Protein AF-A0A2G6BRD3-F1 (afdb_monomer_lite)

Radius of gyration: 17.36 Å; chains: 1; bounding box: 35×43×56 Å

Structure (mmCIF, N/CA/C/O backbone):
data_AF-A0A2G6BRD3-F1
#
_entry.id   AF-A0A2G6BRD3-F1
#
loop_
_atom_site.group_PDB
_atom_site.id
_atom_site.type_symbol
_atom_site.label_atom_id
_atom_site.label_alt_id
_atom_site.label_comp_id
_atom_site.label_asym_id
_atom_site.label_entity_id
_atom_site.label_seq_id
_atom_site.pdbx_PDB_ins_code
_atom_site.Cartn_x
_atom_site.Cartn_y
_atom_site.Cartn_z
_atom_site.occupancy
_atom_site.B_iso_or_equiv
_atom_site.auth_seq_id
_atom_site.auth_comp_id
_atom_site.auth_asym_id
_atom_site.auth_atom_id
_atom_site.pdbx_PDB_model_num
ATOM 1 N N . MET A 1 1 ? 12.091 2.437 -33.407 1.00 33.53 1 MET A N 1
ATOM 2 C CA . MET A 1 1 ? 12.100 2.456 -31.930 1.00 33.53 1 MET A CA 1
ATOM 3 C C . MET A 1 1 ? 10.646 2.611 -31.510 1.00 33.53 1 MET A C 1
ATOM 5 O O . MET A 1 1 ? 10.090 3.683 -31.692 1.00 33.53 1 MET A O 1
ATOM 9 N N . ASN A 1 2 ? 9.979 1.504 -31.175 1.00 28.86 2 ASN A N 1
ATOM 10 C CA . ASN A 1 2 ? 8.543 1.505 -30.880 1.00 28.86 2 ASN A CA 1
ATOM 11 C C . ASN A 1 2 ? 8.328 2.206 -29.536 1.00 28.86 2 ASN A C 1
ATOM 13 O O . ASN A 1 2 ? 8.958 1.829 -28.550 1.00 28.86 2 ASN A O 1
ATOM 17 N N . TYR A 1 3 ? 7.493 3.243 -29.514 1.00 30.84 3 TYR A N 1
ATOM 18 C CA . TYR A 1 3 ? 7.132 3.957 -28.295 1.00 30.84 3 TYR A CA 1
ATOM 19 C C . TYR A 1 3 ? 6.410 2.980 -27.364 1.00 30.84 3 TYR A C 1
ATOM 21 O O . TYR A 1 3 ? 5.282 2.583 -27.644 1.00 30.84 3 TYR A O 1
ATOM 29 N N . ALA A 1 4 ? 7.077 2.545 -26.295 1.00 43.41 4 ALA A N 1
ATOM 30 C CA . ALA A 1 4 ? 6.434 1.761 -25.253 1.00 43.41 4 ALA A CA 1
ATOM 31 C C . ALA A 1 4 ? 5.275 2.588 -24.675 1.00 43.41 4 ALA A C 1
ATOM 33 O O . ALA A 1 4 ? 5.472 3.748 -24.301 1.00 43.41 4 ALA A O 1
ATOM 34 N N . GLU A 1 5 ? 4.069 2.015 -24.633 1.00 54.56 5 GLU A N 1
ATOM 35 C CA . GLU A 1 5 ? 2.968 2.575 -23.849 1.00 54.56 5 GLU A CA 1
ATOM 36 C C . GLU A 1 5 ? 3.490 2.868 -22.438 1.00 54.56 5 GLU A C 1
ATOM 38 O O . GLU A 1 5 ? 4.090 2.003 -21.797 1.00 54.56 5 GLU A O 1
ATOM 43 N N . LYS A 1 6 ? 3.318 4.102 -21.960 1.00 60.12 6 LYS A N 1
ATOM 44 C CA . LYS A 1 6 ? 3.751 4.455 -20.608 1.00 60.12 6 LYS A CA 1
ATOM 45 C C . LYS A 1 6 ? 2.992 3.607 -1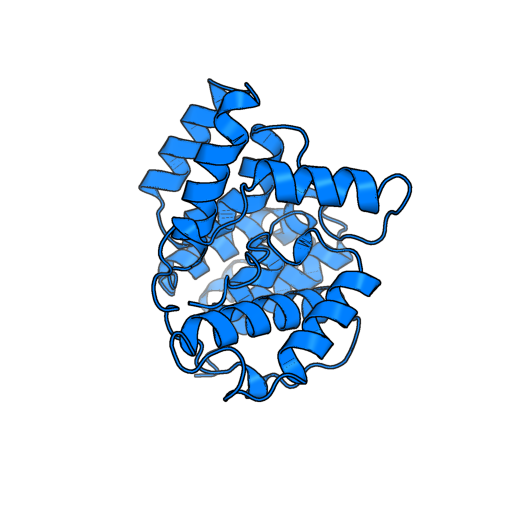9.594 1.00 60.12 6 LYS A C 1
ATOM 47 O O . LYS A 1 6 ? 1.767 3.502 -19.648 1.00 60.12 6 LYS A O 1
ATOM 52 N N . GLU A 1 7 ? 3.716 3.030 -18.645 1.00 65.50 7 GLU A N 1
ATOM 53 C CA . GLU A 1 7 ? 3.121 2.133 -17.661 1.00 65.50 7 GLU A CA 1
ATOM 54 C C . GLU A 1 7 ? 2.441 2.902 -16.524 1.00 65.50 7 GLU A C 1
ATOM 56 O O . GLU A 1 7 ? 2.983 3.868 -15.975 1.00 65.50 7 GLU A O 1
ATOM 61 N N . PHE A 1 8 ? 1.272 2.412 -16.105 1.00 70.12 8 PHE A N 1
ATOM 62 C CA . PHE A 1 8 ? 0.651 2.831 -14.852 1.00 70.12 8 PHE A CA 1
ATOM 63 C C . PHE A 1 8 ? 1.474 2.305 -13.669 1.00 70.12 8 PHE A C 1
ATOM 65 O O . PHE A 1 8 ? 1.541 1.094 -13.442 1.00 70.12 8 PHE A O 1
ATOM 72 N N . ILE A 1 9 ? 2.067 3.211 -12.890 1.00 77.75 9 ILE A N 1
ATOM 73 C CA . ILE A 1 9 ? 2.924 2.878 -11.736 1.00 77.75 9 ILE A CA 1
ATOM 74 C C . ILE A 1 9 ? 2.215 3.016 -10.389 1.00 77.75 9 ILE A C 1
ATOM 76 O O . ILE A 1 9 ? 2.739 2.573 -9.368 1.00 77.75 9 ILE A O 1
ATOM 80 N N . ILE A 1 10 ? 1.003 3.573 -10.386 1.00 88.06 10 ILE A N 1
ATOM 81 C CA . ILE A 1 10 ? 0.176 3.690 -9.184 1.00 88.06 10 ILE A CA 1
ATOM 82 C C . ILE A 1 10 ? -0.146 2.339 -8.557 1.00 88.06 10 ILE A C 1
ATOM 84 O O . ILE A 1 10 ? -0.295 1.323 -9.246 1.00 88.06 10 ILE A O 1
ATOM 88 N N . SER A 1 11 ? -0.249 2.330 -7.227 1.00 92.06 11 SER A N 1
ATOM 89 C CA . SER A 1 11 ? -0.608 1.133 -6.469 1.00 92.06 11 SER A CA 1
ATOM 90 C C . SER A 1 11 ? -1.951 0.571 -6.959 1.00 92.06 11 SER A C 1
ATOM 92 O O . SER A 1 11 ? -2.896 1.346 -7.137 1.00 92.06 11 SER A O 1
ATOM 94 N N . PRO A 1 12 ? -2.083 -0.758 -7.135 1.00 94.25 12 PRO A N 1
ATOM 95 C CA . PRO A 1 12 ? -3.361 -1.381 -7.493 1.00 94.25 12 PRO A CA 1
ATOM 96 C C . PRO A 1 12 ? -4.457 -1.129 -6.447 1.00 94.25 12 PRO A C 1
ATOM 98 O O . PRO A 1 12 ? -5.642 -1.261 -6.740 1.00 94.25 12 PRO A O 1
ATOM 101 N N . ALA A 1 13 ? -4.083 -0.699 -5.239 1.00 95.62 13 ALA A N 1
ATOM 102 C CA . ALA A 1 13 ? -5.012 -0.319 -4.186 1.00 95.62 13 ALA A CA 1
ATOM 103 C C . ALA A 1 13 ? -5.967 0.833 -4.558 1.00 95.62 13 ALA A C 1
ATOM 105 O O . ALA A 1 13 ? -7.050 0.933 -3.980 1.00 95.62 13 ALA A O 1
ATOM 106 N N . TYR A 1 14 ? -5.591 1.659 -5.540 1.00 95.00 14 TYR A N 1
ATOM 107 C CA . TYR A 1 14 ? -6.430 2.732 -6.084 1.00 95.00 14 TYR A CA 1
ATOM 108 C C . TYR A 1 14 ? -7.391 2.275 -7.179 1.00 95.00 14 TYR A C 1
ATOM 110 O O . TYR A 1 14 ? -8.292 3.022 -7.549 1.00 95.00 14 TYR A O 1
ATOM 118 N N . LEU A 1 15 ? -7.190 1.076 -7.730 1.00 94.38 15 LEU A N 1
ATOM 119 C CA . LEU A 1 15 ? -8.052 0.552 -8.778 1.00 94.38 15 LEU A CA 1
ATOM 120 C C . LEU A 1 15 ? -9.332 -0.000 -8.172 1.00 94.38 15 LEU A C 1
ATOM 122 O O . LEU A 1 15 ? -9.339 -0.559 -7.067 1.00 94.38 15 LEU A O 1
ATOM 126 N N . ASN A 1 16 ? -10.408 0.141 -8.930 1.00 93.75 16 ASN A N 1
ATOM 127 C CA . ASN A 1 16 ? -11.663 -0.530 -8.657 1.00 93.75 16 ASN A CA 1
ATOM 128 C C . ASN A 1 16 ? -11.548 -2.035 -8.980 1.00 93.75 16 ASN A C 1
ATOM 130 O O . ASN A 1 16 ? -10.543 -2.470 -9.545 1.00 93.75 16 ASN A O 1
ATOM 134 N N . ASN A 1 17 ? -12.522 -2.854 -8.588 1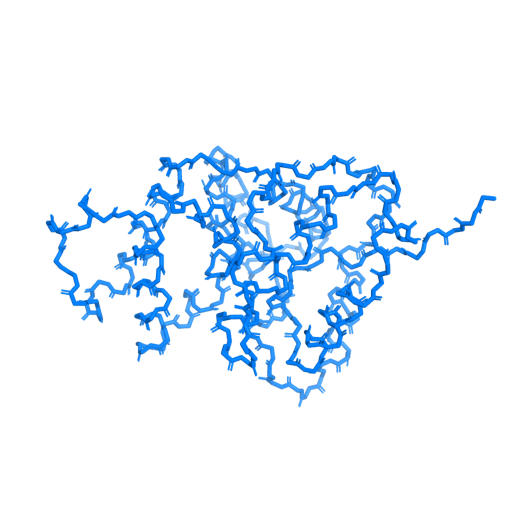.00 95.00 17 ASN A N 1
ATOM 135 C CA . ASN A 1 17 ? -12.381 -4.309 -8.680 1.00 95.00 17 ASN A CA 1
ATOM 136 C C . ASN A 1 17 ? -12.310 -4.798 -10.135 1.00 95.00 17 ASN A C 1
ATOM 138 O O . ASN A 1 17 ? -11.509 -5.683 -10.441 1.00 95.00 17 ASN A O 1
ATOM 142 N N . ASP A 1 18 ? -13.085 -4.191 -11.034 1.00 92.38 18 ASP A N 1
ATOM 143 C CA . ASP A 1 18 ? -13.100 -4.558 -12.454 1.00 92.38 18 ASP A CA 1
ATOM 144 C C . ASP A 1 18 ? -11.762 -4.259 -13.137 1.00 92.38 18 ASP A C 1
ATOM 146 O O . ASP A 1 18 ? -11.184 -5.136 -13.785 1.00 92.38 18 ASP A O 1
ATOM 150 N N . ASP A 1 19 ? -11.235 -3.043 -12.961 1.00 91.88 19 ASP A N 1
ATOM 151 C CA . ASP A 1 19 ? -9.949 -2.652 -13.536 1.00 91.88 19 ASP A CA 1
ATOM 152 C C . ASP A 1 19 ? -8.805 -3.446 -12.894 1.00 91.88 19 ASP A C 1
ATOM 154 O O . ASP A 1 19 ? -7.897 -3.885 -13.599 1.00 91.88 19 ASP A O 1
ATOM 158 N N . LEU A 1 20 ? -8.869 -3.710 -11.584 1.00 94.19 20 LEU A N 1
ATOM 159 C CA . LEU A 1 20 ? -7.890 -4.539 -10.881 1.00 94.19 20 LEU A CA 1
ATOM 160 C C . LEU A 1 20 ? -7.810 -5.954 -11.480 1.00 94.19 20 LEU A C 1
ATOM 162 O O . LEU A 1 20 ? -6.718 -6.432 -11.791 1.00 94.19 20 LEU A O 1
ATOM 166 N N . LEU A 1 21 ? -8.956 -6.615 -11.674 1.00 93.81 21 LEU A N 1
ATOM 167 C CA . LEU A 1 21 ? -9.021 -7.963 -12.246 1.00 93.81 21 LEU A CA 1
ATOM 168 C C . LEU A 1 21 ? -8.665 -7.978 -13.736 1.00 93.81 21 LEU A C 1
ATOM 170 O O . LEU A 1 21 ? -7.988 -8.898 -14.196 1.00 93.81 21 LEU A O 1
ATOM 174 N N . SER A 1 22 ? -9.109 -6.974 -14.495 1.00 91.00 22 SER A N 1
ATOM 175 C CA . SER A 1 22 ? -8.774 -6.818 -15.912 1.00 91.00 22 SER A CA 1
ATOM 176 C C . SER A 1 22 ? -7.264 -6.679 -16.105 1.00 91.00 22 SER A C 1
ATOM 178 O O . SER A 1 22 ? -6.675 -7.430 -16.881 1.00 91.00 22 SER A O 1
ATOM 180 N N . GLU A 1 23 ? -6.618 -5.770 -15.373 1.00 89.19 23 GLU A N 1
ATOM 181 C CA . GLU A 1 23 ? -5.172 -5.562 -15.473 1.00 89.19 23 GLU A CA 1
ATOM 182 C C . GLU A 1 23 ? -4.379 -6.774 -14.969 1.00 89.19 23 GLU A C 1
ATOM 184 O O . GLU A 1 23 ? -3.420 -7.180 -15.622 1.00 89.19 23 GLU A O 1
ATOM 189 N N . TYR A 1 24 ? -4.812 -7.437 -13.891 1.00 90.50 24 TYR A N 1
ATOM 190 C CA . TYR A 1 24 ? -4.185 -8.686 -13.443 1.00 90.50 24 TYR A CA 1
ATOM 191 C C . TYR A 1 24 ? -4.228 -9.783 -14.519 1.00 90.50 24 TYR A C 1
ATOM 193 O O . TYR A 1 24 ? -3.202 -10.396 -14.813 1.00 90.50 24 TYR A O 1
ATOM 201 N N . ARG A 1 25 ? -5.385 -10.002 -15.164 1.00 89.56 25 ARG A N 1
ATOM 202 C CA . ARG A 1 25 ? -5.524 -10.982 -16.259 1.00 89.56 25 ARG A CA 1
ATOM 203 C C . ARG A 1 25 ? -4.686 -10.600 -17.473 1.00 89.56 25 ARG A C 1
ATOM 205 O O . ARG A 1 25 ? -4.070 -11.473 -18.074 1.00 89.56 25 ARG A O 1
ATOM 212 N N . LYS A 1 26 ? -4.642 -9.312 -17.833 1.00 85.88 26 LYS A N 1
ATOM 213 C CA . LYS A 1 26 ? -3.789 -8.819 -18.925 1.00 85.88 26 LYS A CA 1
ATOM 214 C C . LYS A 1 26 ? -2.318 -9.064 -18.635 1.00 85.88 26 LYS A C 1
ATOM 216 O O . LYS A 1 26 ? -1.613 -9.481 -19.542 1.00 85.88 26 LYS A O 1
ATOM 221 N N . LEU A 1 27 ? -1.861 -8.807 -17.409 1.00 82.62 27 LEU A N 1
ATOM 222 C CA . LEU A 1 27 ? -0.497 -9.134 -17.010 1.00 82.62 27 LEU A CA 1
ATOM 223 C C . LEU A 1 27 ? -0.297 -10.649 -17.156 1.00 82.62 27 LEU A C 1
ATOM 225 O O . LEU A 1 27 ? 0.475 -11.055 -18.010 1.00 82.62 27 LEU A O 1
ATOM 229 N N . LYS A 1 28 ? -1.097 -11.479 -16.472 1.00 83.25 28 LYS A N 1
ATOM 230 C CA . LYS A 1 28 ? -0.974 -12.950 -16.489 1.00 83.25 28 LYS A CA 1
ATOM 231 C C . LYS A 1 28 ? -0.996 -13.582 -17.892 1.00 83.25 28 LYS A C 1
ATOM 233 O O . LYS A 1 28 ? -0.260 -14.534 -18.129 1.00 83.25 28 LYS A O 1
ATOM 238 N N . ASN A 1 29 ? -1.823 -13.070 -18.806 1.00 77.25 29 ASN A N 1
ATOM 239 C CA . ASN A 1 29 ? -2.000 -13.627 -20.154 1.00 77.25 29 ASN A CA 1
ATOM 240 C C . ASN A 1 29 ? -0.933 -13.192 -21.158 1.00 77.25 29 ASN A C 1
ATOM 242 O O . ASN A 1 29 ? -0.823 -13.800 -22.222 1.00 77.25 29 ASN A O 1
ATOM 246 N N . LYS A 1 30 ? -0.185 -12.123 -20.881 1.00 66.50 30 LYS A N 1
ATOM 247 C CA . LYS A 1 30 ? 0.883 -11.709 -21.785 1.00 66.50 30 LYS A CA 1
ATOM 248 C C . LYS A 1 30 ? 2.041 -12.686 -21.624 1.00 66.50 30 LYS A C 1
ATOM 250 O O . LYS A 1 30 ? 2.507 -12.928 -20.511 1.00 66.50 30 LYS A O 1
ATOM 255 N N . SER A 1 31 ? 2.493 -13.260 -22.741 1.00 54.97 31 SER A N 1
ATOM 256 C CA . SER A 1 31 ? 3.669 -14.124 -22.741 1.00 54.97 31 SER A CA 1
ATOM 257 C C . SER A 1 31 ? 4.824 -13.385 -22.064 1.00 54.97 31 SER A C 1
ATOM 259 O O . SER A 1 31 ? 5.118 -12.234 -22.402 1.00 54.97 31 SER A O 1
ATOM 261 N N . TYR A 1 32 ? 5.504 -14.060 -21.135 1.00 51.69 32 TYR A N 1
ATOM 262 C CA . TYR A 1 32 ? 6.725 -13.577 -20.484 1.00 51.69 32 TYR A CA 1
ATOM 263 C C . TYR A 1 32 ? 7.746 -13.019 -21.503 1.00 51.69 32 TYR A C 1
ATOM 265 O O . TYR A 1 32 ? 8.493 -12.093 -21.191 1.00 51.69 32 TYR A O 1
ATOM 273 N N . SER A 1 33 ? 7.724 -13.517 -22.748 1.00 48.22 33 SER A N 1
ATOM 274 C CA . SER A 1 33 ? 8.606 -13.102 -23.843 1.00 48.22 33 SER A CA 1
ATOM 275 C C . SER A 1 33 ? 8.185 -11.837 -24.605 1.00 48.22 33 SER A C 1
ATOM 277 O O . SER A 1 33 ? 9.013 -11.306 -25.339 1.00 48.22 33 SER A O 1
ATOM 279 N N . GLU A 1 34 ? 6.937 -11.365 -24.498 1.00 54.66 34 GLU A N 1
ATOM 280 C CA . GLU A 1 34 ? 6.402 -10.293 -25.365 1.00 54.66 34 GLU A CA 1
ATOM 281 C C . GLU A 1 34 ? 6.470 -8.896 -24.739 1.00 54.66 34 GLU A C 1
ATOM 283 O O . GLU A 1 34 ? 6.610 -7.911 -25.458 1.00 54.66 34 GLU A O 1
ATOM 288 N N . LEU A 1 35 ? 6.416 -8.790 -23.408 1.00 51.97 35 LEU A N 1
ATOM 289 C CA . LEU A 1 35 ? 6.493 -7.494 -22.722 1.00 51.97 35 LEU A CA 1
ATOM 290 C C . LEU A 1 35 ? 7.842 -7.186 -22.069 1.00 51.97 35 LEU A C 1
ATOM 292 O O . LEU A 1 35 ? 8.127 -6.018 -21.828 1.00 51.97 35 LEU A O 1
ATOM 296 N N . ASN A 1 36 ? 8.638 -8.202 -21.714 1.00 54.91 36 ASN A N 1
ATOM 297 C CA . ASN A 1 36 ? 9.648 -8.053 -20.657 1.00 54.91 36 ASN A CA 1
ATOM 298 C C . ASN A 1 36 ? 10.992 -8.732 -20.910 1.00 54.91 36 ASN A C 1
ATOM 300 O O . ASN A 1 36 ? 11.701 -9.045 -19.957 1.00 54.91 36 ASN A O 1
ATOM 304 N N . GLN A 1 37 ? 11.415 -8.872 -22.169 1.00 57.78 37 GLN A N 1
ATOM 305 C CA . GLN A 1 37 ? 12.785 -9.334 -22.449 1.00 57.78 37 GLN A CA 1
ATOM 306 C C . GLN A 1 37 ? 13.863 -8.460 -21.778 1.00 57.78 37 GLN A C 1
ATOM 308 O O . GLN A 1 37 ? 14.966 -8.940 -21.548 1.00 57.78 37 GLN A O 1
ATOM 313 N N . ASN A 1 38 ? 13.528 -7.218 -21.401 1.00 60.53 38 ASN A N 1
ATOM 314 C CA . ASN A 1 38 ? 14.467 -6.274 -20.798 1.00 60.53 38 ASN A CA 1
ATOM 315 C C . ASN A 1 38 ? 14.337 -6.101 -19.265 1.00 60.53 38 ASN A C 1
ATOM 317 O O . ASN A 1 38 ? 15.318 -5.690 -18.655 1.00 60.53 38 ASN A O 1
ATOM 321 N N . PHE A 1 39 ? 13.180 -6.383 -18.631 1.00 68.31 39 PHE A N 1
ATOM 322 C CA . PHE A 1 39 ? 12.931 -6.071 -17.198 1.00 68.31 39 PHE A CA 1
ATOM 323 C C . PHE A 1 39 ? 12.041 -7.104 -16.461 1.00 68.31 39 PHE A C 1
ATOM 325 O O . PHE A 1 39 ? 10.960 -6.775 -15.951 1.00 68.31 39 PHE A O 1
ATOM 332 N N . PRO A 1 40 ? 12.450 -8.382 -16.412 1.00 74.06 40 PRO A N 1
ATOM 333 C CA . PRO A 1 40 ? 11.639 -9.460 -15.848 1.00 74.06 40 PRO A CA 1
ATOM 334 C C . PRO A 1 40 ? 11.304 -9.301 -14.354 1.00 74.06 40 PRO A C 1
ATOM 336 O O . PRO A 1 40 ? 10.212 -9.706 -13.941 1.00 74.06 40 PRO A O 1
ATOM 339 N N . GLY A 1 41 ? 12.190 -8.724 -13.536 1.00 76.94 41 GLY A N 1
ATOM 340 C CA . GLY A 1 41 ? 11.949 -8.498 -12.107 1.00 76.94 41 GLY A CA 1
ATOM 341 C C . GLY A 1 41 ? 10.839 -7.477 -11.850 1.00 76.94 41 GLY A C 1
ATOM 342 O O . GLY A 1 41 ? 9.930 -7.728 -11.055 1.00 76.94 41 GLY A O 1
ATOM 343 N N . ARG A 1 42 ? 10.830 -6.360 -12.587 1.00 78.31 42 ARG A N 1
ATOM 344 C CA . ARG A 1 42 ? 9.778 -5.329 -12.483 1.00 78.31 42 ARG A CA 1
ATOM 345 C C . ARG A 1 42 ? 8.389 -5.852 -12.823 1.00 78.31 42 ARG A C 1
ATOM 347 O O . ARG A 1 42 ? 7.418 -5.522 -12.140 1.00 78.31 42 ARG A O 1
ATOM 354 N N . TYR A 1 43 ? 8.296 -6.699 -13.838 1.00 80.81 43 TYR A N 1
ATOM 355 C CA . TYR A 1 43 ? 7.048 -7.360 -14.194 1.00 80.81 43 TYR A CA 1
ATOM 356 C C . TYR A 1 43 ? 6.530 -8.271 -13.086 1.00 80.81 43 TYR A C 1
ATOM 358 O O . TYR A 1 43 ? 5.368 -8.154 -12.693 1.00 80.81 43 TYR A O 1
ATOM 366 N N . ARG A 1 44 ? 7.399 -9.137 -12.546 1.00 82.06 44 ARG A N 1
ATOM 367 C CA . ARG A 1 44 ? 7.048 -10.016 -11.422 1.00 82.06 44 ARG A CA 1
ATOM 368 C C . ARG A 1 44 ? 6.591 -9.200 -10.219 1.00 82.06 44 ARG A C 1
ATOM 370 O O . ARG A 1 44 ? 5.541 -9.494 -9.659 1.00 82.06 44 ARG A O 1
ATOM 377 N N . TYR A 1 45 ? 7.297 -8.114 -9.901 1.00 85.62 45 TYR A N 1
ATOM 378 C CA . TYR A 1 45 ? 6.896 -7.190 -8.844 1.00 85.62 45 TYR A CA 1
ATOM 379 C C . TYR A 1 45 ? 5.520 -6.565 -9.104 1.00 85.62 45 TYR A C 1
ATOM 381 O O . TYR A 1 45 ? 4.671 -6.524 -8.210 1.00 85.62 45 TYR A O 1
ATOM 389 N N . ARG A 1 46 ? 5.251 -6.091 -10.327 1.00 87.81 46 ARG A N 1
ATOM 390 C CA . ARG A 1 46 ? 3.947 -5.510 -10.673 1.00 87.81 46 ARG A CA 1
ATOM 391 C C . ARG A 1 46 ? 2.833 -6.544 -10.551 1.00 87.81 46 ARG A C 1
ATOM 393 O O . ARG A 1 46 ? 1.817 -6.255 -9.927 1.00 87.81 46 ARG A O 1
ATOM 400 N N . LEU A 1 47 ? 3.035 -7.743 -11.082 1.00 87.81 47 LEU A N 1
ATOM 401 C CA . LEU A 1 47 ? 2.073 -8.835 -10.994 1.00 87.81 47 LEU A CA 1
ATOM 402 C C . LEU A 1 47 ? 1.815 -9.248 -9.531 1.00 87.81 47 LEU A C 1
ATOM 404 O O . LEU A 1 47 ? 0.655 -9.377 -9.137 1.00 87.81 47 LEU A O 1
ATOM 408 N N . ALA A 1 48 ? 2.860 -9.321 -8.699 1.00 89.50 48 ALA A N 1
ATOM 409 C CA . ALA A 1 48 ? 2.754 -9.589 -7.263 1.00 89.50 48 ALA A CA 1
ATOM 410 C C . ALA A 1 48 ? 1.967 -8.500 -6.508 1.00 89.50 48 ALA A C 1
ATOM 412 O O . ALA A 1 48 ? 1.175 -8.816 -5.619 1.00 89.50 48 ALA A O 1
ATOM 413 N N . ASN A 1 49 ? 2.114 -7.223 -6.885 1.00 91.44 49 ASN A N 1
ATOM 414 C CA . ASN A 1 49 ? 1.297 -6.135 -6.333 1.00 91.44 49 ASN A CA 1
ATOM 415 C C . ASN A 1 49 ? -0.198 -6.362 -6.591 1.00 91.44 49 ASN A C 1
ATOM 417 O O . ASN A 1 49 ? -1.006 -6.250 -5.667 1.00 91.44 49 ASN A O 1
ATOM 421 N N . PHE A 1 50 ? -0.570 -6.687 -7.832 1.00 93.12 50 PHE A N 1
ATOM 422 C CA . PHE A 1 50 ? -1.962 -6.975 -8.187 1.00 93.12 50 PHE A CA 1
ATOM 423 C C . PHE A 1 50 ? -2.490 -8.200 -7.441 1.00 93.12 50 PHE A C 1
ATOM 425 O O . PHE A 1 50 ? -3.557 -8.130 -6.833 1.00 93.12 50 PHE A O 1
ATOM 432 N N . ALA A 1 51 ? -1.723 -9.289 -7.436 1.00 92.56 51 ALA A N 1
ATOM 433 C CA . ALA A 1 51 ? -2.063 -10.522 -6.737 1.00 92.56 51 ALA A CA 1
ATOM 434 C C . ALA A 1 51 ? -2.296 -10.283 -5.234 1.00 92.56 51 ALA A C 1
ATOM 436 O O . ALA A 1 51 ? -3.305 -10.721 -4.678 1.00 92.56 51 ALA A O 1
ATOM 437 N N . SER A 1 52 ? -1.407 -9.527 -4.580 1.00 93.06 52 SER A N 1
ATOM 438 C CA . SER A 1 52 ? -1.532 -9.214 -3.155 1.00 93.06 52 SER A CA 1
ATOM 439 C C . SER A 1 52 ? -2.759 -8.349 -2.848 1.00 93.06 52 SER A C 1
ATOM 441 O O . SER A 1 52 ? -3.464 -8.590 -1.866 1.00 93.06 52 SER A O 1
ATOM 443 N N . GLU A 1 53 ? -3.067 -7.369 -3.702 1.00 96.12 53 GLU A N 1
ATOM 444 C CA . GLU A 1 53 ? -4.263 -6.534 -3.557 1.00 96.12 53 GLU A CA 1
ATOM 445 C C . GLU A 1 53 ? -5.556 -7.336 -3.765 1.00 96.12 53 GLU A C 1
ATOM 447 O O . GLU A 1 53 ? -6.481 -7.233 -2.959 1.00 96.12 53 GLU A O 1
ATOM 452 N N . ILE A 1 54 ? -5.608 -8.181 -4.799 1.00 95.56 54 ILE A N 1
ATOM 453 C CA . ILE A 1 54 ? -6.732 -9.086 -5.078 1.00 95.56 54 ILE A CA 1
ATOM 454 C C . ILE A 1 54 ? -6.983 -10.021 -3.894 1.00 95.56 54 ILE A C 1
ATOM 456 O O . ILE A 1 54 ? -8.125 -10.174 -3.454 1.00 95.56 54 ILE A O 1
ATOM 460 N N . LYS A 1 55 ? -5.912 -10.593 -3.335 1.00 93.75 55 LYS A N 1
ATOM 461 C CA . LYS A 1 55 ? -5.971 -11.461 -2.157 1.00 93.75 55 LYS A CA 1
ATOM 462 C C . LYS A 1 55 ? -6.449 -10.706 -0.921 1.00 93.75 55 LYS A C 1
ATOM 464 O O . LYS A 1 55 ? -7.296 -11.205 -0.181 1.00 93.75 55 LYS A O 1
ATOM 469 N N . LEU A 1 56 ? -5.952 -9.487 -0.696 1.00 94.88 56 LEU A N 1
ATOM 470 C CA . LEU A 1 56 ? -6.444 -8.641 0.390 1.00 94.88 56 LEU A CA 1
ATOM 471 C C . LEU A 1 56 ? -7.940 -8.354 0.219 1.00 94.88 56 LEU A C 1
ATOM 473 O O . LEU A 1 56 ? -8.653 -8.341 1.213 1.00 94.88 56 LEU A O 1
ATOM 477 N N . ARG A 1 57 ? -8.446 -8.173 -1.000 1.00 95.38 57 ARG A N 1
ATOM 478 C CA . ARG A 1 57 ? -9.873 -7.914 -1.253 1.00 95.38 57 ARG A CA 1
ATOM 479 C C . ARG A 1 57 ? -10.745 -9.167 -1.372 1.00 95.38 57 ARG A C 1
ATOM 481 O O . ARG A 1 57 ? -11.961 -9.029 -1.403 1.00 95.38 57 ARG A O 1
ATOM 488 N N . ASN A 1 58 ? -10.150 -10.362 -1.385 1.00 94.62 58 ASN A N 1
ATOM 489 C CA . ASN A 1 58 ? -10.846 -11.642 -1.549 1.00 94.62 58 ASN A CA 1
ATOM 490 C C . ASN A 1 58 ? -11.708 -11.705 -2.830 1.00 94.62 58 ASN A C 1
ATOM 492 O O . ASN A 1 58 ? -12.864 -12.116 -2.777 1.00 94.62 58 ASN A O 1
ATOM 496 N N . LEU A 1 59 ? -11.170 -11.241 -3.968 1.00 95.06 59 LEU A N 1
ATOM 497 C CA . LEU A 1 59 ? -11.933 -11.178 -5.228 1.00 95.06 59 LEU A CA 1
ATOM 498 C C . LEU A 1 59 ? -11.899 -12.487 -6.022 1.00 95.06 59 LEU A C 1
ATOM 500 O O . LEU A 1 59 ? -12.910 -12.883 -6.592 1.00 95.06 59 LEU A O 1
ATOM 504 N N . ILE A 1 60 ? -10.732 -13.129 -6.084 1.00 94.31 60 ILE A N 1
ATOM 505 C CA . ILE A 1 60 ? -10.510 -14.439 -6.704 1.00 94.31 60 ILE A CA 1
ATOM 506 C C . ILE A 1 60 ? -9.435 -15.187 -5.913 1.00 94.31 60 ILE A C 1
ATOM 508 O O . ILE A 1 60 ? -8.664 -14.574 -5.168 1.00 94.31 60 ILE A O 1
ATOM 512 N N . GLU A 1 61 ? -9.373 -16.501 -6.101 1.00 90.44 61 GLU A N 1
ATOM 513 C CA . GLU A 1 61 ? -8.268 -17.315 -5.608 1.00 90.44 61 GLU A CA 1
ATOM 514 C C . GLU A 1 61 ? -6.981 -16.992 -6.378 1.00 90.44 61 GLU A C 1
ATOM 516 O O . GLU A 1 61 ? -6.993 -16.774 -7.592 1.00 90.44 61 GLU A O 1
ATOM 521 N N . ILE A 1 62 ? -5.875 -16.914 -5.644 1.00 88.25 62 ILE A N 1
ATOM 522 C CA . ILE A 1 62 ? -4.547 -16.595 -6.158 1.00 88.25 62 ILE A CA 1
ATOM 523 C C . ILE A 1 62 ? -3.606 -17.681 -5.655 1.00 88.25 62 ILE A C 1
ATOM 525 O O . ILE A 1 62 ? -3.482 -17.856 -4.442 1.00 88.25 62 ILE A O 1
ATOM 529 N N . ASP A 1 63 ? -2.927 -18.358 -6.577 1.00 80.56 63 ASP A N 1
ATOM 530 C CA . ASP A 1 63 ? -1.853 -19.282 -6.233 1.00 80.56 63 ASP A CA 1
ATOM 531 C C . ASP A 1 63 ? -0.662 -18.488 -5.667 1.00 80.56 63 ASP A C 1
ATOM 533 O O . ASP A 1 63 ? -0.124 -17.578 -6.303 1.00 80.56 63 ASP A O 1
ATOM 537 N N . GLU A 1 64 ? -0.288 -18.793 -4.424 1.00 69.69 64 GLU A N 1
ATOM 538 C CA . GLU A 1 64 ? 0.802 -18.116 -3.722 1.00 69.69 64 GLU A CA 1
ATOM 539 C C . GLU A 1 64 ? 2.171 -18.458 -4.312 1.00 69.69 64 GLU A C 1
ATOM 541 O O . GLU A 1 64 ? 3.107 -17.666 -4.174 1.00 69.69 64 GLU A O 1
ATOM 546 N N . ASP A 1 65 ? 2.287 -19.606 -4.981 1.00 68.88 65 ASP A N 1
ATOM 547 C CA . ASP A 1 65 ? 3.542 -20.095 -5.538 1.00 68.88 65 ASP A CA 1
ATOM 548 C C . ASP A 1 65 ? 3.935 -19.335 -6.811 1.00 68.88 65 ASP A C 1
ATOM 550 O O . ASP A 1 65 ? 5.127 -19.187 -7.088 1.00 68.88 65 ASP A O 1
ATOM 554 N N . GLU A 1 66 ? 2.961 -18.747 -7.521 1.00 64.69 66 GLU A N 1
ATOM 555 C CA . GLU A 1 66 ? 3.178 -17.964 -8.749 1.00 64.69 66 GLU A CA 1
ATOM 556 C C . GLU A 1 66 ? 4.027 -16.695 -8.522 1.00 64.69 66 GLU A C 1
ATOM 558 O O . GLU A 1 66 ? 4.626 -16.179 -9.469 1.00 64.69 66 GLU A O 1
ATOM 563 N N . PHE A 1 67 ? 4.109 -16.187 -7.283 1.00 67.75 67 PHE A N 1
ATOM 564 C CA . PHE A 1 67 ? 4.767 -14.906 -6.961 1.00 67.75 67 PHE A CA 1
ATOM 565 C C . PHE A 1 67 ? 5.832 -15.008 -5.863 1.00 67.75 67 PHE A C 1
ATOM 567 O O . PHE A 1 67 ? 6.279 -13.989 -5.323 1.00 67.75 67 PHE A O 1
ATOM 574 N N . LYS A 1 68 ? 6.264 -16.233 -5.537 1.00 62.72 68 LYS A N 1
ATOM 575 C CA . LYS A 1 68 ? 7.415 -16.472 -4.656 1.00 62.72 68 LYS A CA 1
ATOM 576 C C . LYS A 1 68 ? 8.699 -15.929 -5.291 1.00 62.72 68 LYS A C 1
ATOM 578 O O . LYS A 1 68 ? 8.863 -15.955 -6.508 1.00 62.72 68 LYS A O 1
ATOM 583 N N . ASN A 1 69 ? 9.629 -15.470 -4.451 1.00 59.72 69 ASN A N 1
ATOM 584 C CA . ASN A 1 69 ? 10.950 -14.972 -4.863 1.00 59.72 69 ASN A CA 1
ATOM 585 C C . ASN A 1 69 ? 10.894 -13.732 -5.772 1.00 59.72 69 ASN A C 1
ATOM 587 O O . ASN A 1 69 ? 11.559 -13.663 -6.806 1.00 59.72 69 ASN A O 1
ATOM 591 N N . THR A 1 70 ? 10.090 -12.737 -5.389 1.00 66.06 70 THR A N 1
ATOM 592 C CA . THR A 1 70 ? 10.205 -11.407 -5.997 1.00 66.06 70 THR A CA 1
ATOM 593 C C . THR A 1 70 ? 11.466 -10.738 -5.445 1.00 66.06 70 THR A C 1
ATOM 595 O O . THR A 1 70 ? 11.493 -10.300 -4.292 1.00 66.06 70 THR A O 1
ATOM 598 N N . ASP A 1 71 ? 12.527 -10.711 -6.250 1.00 68.50 71 ASP A N 1
ATOM 599 C CA . ASP A 1 71 ? 13.725 -9.915 -5.975 1.00 68.50 71 ASP A CA 1
ATOM 600 C C . ASP A 1 71 ? 13.438 -8.415 -6.133 1.00 68.50 71 ASP A C 1
ATOM 602 O O . ASP A 1 71 ? 12.363 -8.009 -6.588 1.00 68.50 71 ASP A O 1
ATOM 606 N N . GLU A 1 72 ? 14.398 -7.572 -5.745 1.00 70.44 72 GLU A N 1
ATOM 607 C CA . GLU A 1 72 ? 14.306 -6.149 -6.067 1.00 70.44 72 GLU A CA 1
ATOM 608 C C . GLU A 1 72 ? 14.180 -5.974 -7.590 1.00 70.44 72 GLU A C 1
ATOM 610 O O . GLU A 1 72 ? 15.026 -6.477 -8.333 1.00 70.44 72 GLU A O 1
ATOM 615 N N . PRO A 1 73 ? 13.131 -5.286 -8.074 1.00 73.06 73 PRO A N 1
ATOM 616 C CA . PRO A 1 73 ? 12.934 -5.075 -9.493 1.00 73.06 73 PRO A CA 1
ATOM 617 C C . PRO A 1 73 ? 14.061 -4.214 -10.063 1.00 73.06 73 PRO A C 1
ATOM 619 O O . PRO A 1 73 ? 14.591 -3.314 -9.403 1.00 73.06 73 PRO A O 1
ATOM 622 N N . GLU A 1 74 ? 14.399 -4.455 -11.327 1.00 71.12 74 GLU A N 1
ATOM 623 C CA . GLU A 1 74 ? 15.354 -3.629 -12.048 1.00 71.12 74 GLU A CA 1
ATOM 624 C C . GLU A 1 74 ? 14.859 -2.175 -12.098 1.00 71.12 74 GLU A C 1
ATOM 626 O O . GLU A 1 74 ? 13.670 -1.900 -12.304 1.00 71.12 74 GLU A O 1
ATOM 631 N N . LYS A 1 75 ? 15.777 -1.216 -11.924 1.00 66.00 75 LYS A N 1
ATOM 632 C CA . LYS A 1 75 ? 15.432 0.208 -12.000 1.00 66.00 75 LYS A CA 1
ATOM 633 C C . LYS A 1 75 ? 15.004 0.556 -13.419 1.00 66.00 75 LYS A C 1
ATOM 635 O O . LYS A 1 75 ? 15.793 0.435 -14.353 1.00 66.00 75 LYS A O 1
ATOM 640 N N . TYR A 1 76 ? 13.792 1.075 -13.561 1.00 59.97 76 TYR A N 1
ATOM 641 C CA . TYR A 1 76 ? 13.359 1.663 -14.818 1.00 59.97 76 TYR A CA 1
ATOM 642 C C . TYR A 1 76 ? 13.866 3.106 -14.950 1.00 59.97 76 TYR A C 1
ATOM 644 O O . TYR A 1 76 ? 13.867 3.836 -13.950 1.00 59.97 76 TYR A O 1
ATOM 652 N N . PRO A 1 77 ? 14.250 3.562 -16.154 1.00 60.69 77 PRO A N 1
ATOM 653 C CA . PRO A 1 77 ? 14.470 4.980 -16.394 1.00 60.69 77 PRO A CA 1
ATOM 654 C C . PRO A 1 77 ? 13.179 5.760 -16.104 1.00 60.69 77 PRO A C 1
ATOM 656 O O . PRO A 1 77 ? 12.088 5.373 -16.527 1.00 60.69 77 PRO A O 1
ATOM 659 N N . THR A 1 78 ? 13.281 6.860 -15.358 1.00 63.06 78 THR A N 1
ATOM 660 C CA . THR A 1 78 ? 12.123 7.660 -14.914 1.00 63.06 78 THR A CA 1
ATOM 661 C C . THR A 1 78 ? 11.295 8.232 -16.070 1.00 63.06 78 THR A C 1
ATOM 663 O O . THR A 1 78 ? 10.128 8.564 -15.881 1.00 63.06 78 THR A O 1
ATOM 666 N N . GLU A 1 79 ? 11.870 8.303 -17.272 1.00 60.38 79 GLU A N 1
ATOM 667 C CA . GLU A 1 79 ? 11.254 8.785 -18.517 1.00 60.38 79 GLU A CA 1
ATOM 668 C C . GLU A 1 79 ? 10.051 7.961 -19.006 1.00 60.38 79 GLU A C 1
ATOM 670 O O . GLU A 1 79 ? 9.241 8.458 -19.789 1.00 60.38 79 GLU A O 1
ATOM 675 N N . TYR A 1 80 ? 9.882 6.733 -18.515 1.00 58.19 80 TYR A N 1
ATOM 676 C CA . TYR A 1 80 ? 8.749 5.878 -18.882 1.00 58.19 80 TYR A CA 1
ATOM 677 C C . TYR A 1 80 ? 7.624 5.860 -17.848 1.00 58.19 80 TYR A C 1
ATOM 679 O O . TYR A 1 80 ? 6.616 5.170 -18.027 1.00 58.19 80 TYR A O 1
ATOM 687 N N . TYR A 1 81 ? 7.773 6.621 -16.767 1.00 65.50 81 TYR A N 1
ATOM 688 C CA . TYR A 1 81 ? 6.670 6.879 -15.863 1.00 65.50 81 TYR A CA 1
ATOM 689 C C . TYR A 1 81 ? 5.765 7.932 -16.499 1.00 65.50 81 TYR A C 1
ATOM 691 O O . TYR A 1 81 ? 6.192 9.051 -16.789 1.00 65.50 81 TYR A O 1
ATOM 699 N N . GLU A 1 82 ? 4.489 7.599 -16.719 1.00 67.50 82 GLU A N 1
ATOM 700 C CA . GLU A 1 82 ? 3.509 8.659 -16.952 1.00 67.50 82 GLU A CA 1
ATOM 701 C C . GLU A 1 82 ? 3.471 9.558 -15.717 1.00 67.50 82 GLU A C 1
ATOM 703 O O . GLU A 1 82 ? 3.610 9.081 -14.587 1.00 67.50 82 GLU A O 1
ATOM 708 N N . ASN A 1 83 ? 3.276 10.859 -15.925 1.00 73.94 83 ASN A N 1
ATOM 709 C CA . ASN A 1 83 ? 3.190 11.797 -14.818 1.00 73.94 83 ASN A CA 1
ATOM 710 C C . ASN A 1 83 ? 2.120 11.313 -13.818 1.00 73.94 83 ASN A C 1
ATOM 712 O O . ASN A 1 83 ? 0.980 11.031 -14.189 1.00 73.94 83 ASN A O 1
ATOM 716 N N . ALA A 1 84 ? 2.504 11.192 -12.549 1.00 74.62 84 ALA A N 1
ATOM 717 C CA . ALA A 1 84 ? 1.654 10.604 -11.524 1.00 74.62 84 ALA A CA 1
ATOM 718 C C . ALA A 1 84 ? 0.336 11.353 -11.345 1.00 74.62 84 ALA A C 1
ATOM 720 O O . ALA A 1 84 ? -0.715 10.727 -11.238 1.00 74.62 84 ALA A O 1
ATOM 721 N N . TYR A 1 85 ? 0.384 12.686 -11.380 1.00 79.50 85 TYR A N 1
ATOM 722 C CA . TYR A 1 85 ? -0.807 13.522 -11.304 1.00 79.50 85 TYR A CA 1
ATOM 723 C C . TYR A 1 85 ? -1.773 13.206 -12.449 1.00 79.50 85 TYR A C 1
ATOM 725 O O . TYR A 1 85 ? -2.953 12.996 -12.197 1.00 79.50 85 TYR A O 1
ATOM 733 N N . LYS A 1 86 ? -1.270 13.004 -13.677 1.00 83.12 86 LYS A N 1
ATOM 734 C CA . LYS A 1 86 ? -2.107 12.548 -14.802 1.00 83.12 86 LYS A CA 1
ATOM 735 C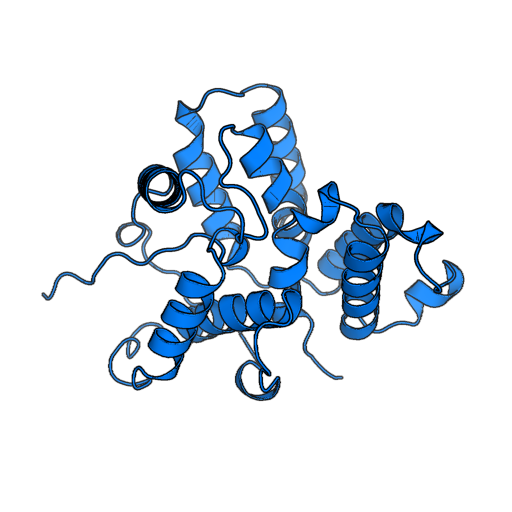 C . LYS A 1 86 ? -2.743 11.182 -14.546 1.00 83.12 86 LYS A C 1
ATOM 737 O O . LYS A 1 86 ? -3.917 11.004 -14.849 1.00 83.12 86 LYS A O 1
ATOM 742 N N . GLN A 1 87 ? -2.006 10.218 -13.990 1.00 86.69 87 GLN A N 1
ATOM 743 C CA . GLN A 1 87 ? -2.569 8.898 -13.669 1.00 86.69 87 GLN A CA 1
ATOM 744 C C . GLN A 1 87 ? -3.691 9.001 -12.627 1.00 86.69 87 GLN A C 1
ATOM 746 O O . GLN A 1 87 ? -4.746 8.392 -12.799 1.00 86.69 87 GLN A O 1
ATOM 751 N N . PHE A 1 88 ? -3.496 9.799 -11.575 1.00 89.19 88 PHE A N 1
ATOM 752 C CA . PHE A 1 88 ? -4.523 10.015 -10.557 1.00 89.19 88 PHE A CA 1
ATOM 753 C C . PHE A 1 88 ? -5.723 10.807 -11.085 1.00 89.19 88 PHE A C 1
ATOM 755 O O . PHE A 1 88 ? -6.852 10.449 -10.762 1.00 89.19 88 PHE A O 1
ATOM 762 N N . ASP A 1 89 ? -5.522 11.815 -11.933 1.00 88.25 89 ASP A N 1
ATOM 763 C CA . ASP A 1 89 ? -6.617 12.547 -12.577 1.00 88.25 89 ASP A CA 1
ATOM 764 C C . ASP A 1 89 ? -7.450 11.641 -13.486 1.00 88.25 89 ASP A C 1
ATOM 766 O O . ASP A 1 89 ? -8.681 11.675 -13.440 1.00 88.25 89 ASP A O 1
ATOM 770 N N . LEU A 1 90 ? -6.795 10.764 -14.255 1.00 88.12 90 LEU A N 1
ATOM 771 C CA . LEU A 1 90 ? -7.484 9.752 -15.053 1.00 88.12 90 LEU A CA 1
ATOM 772 C C . LEU A 1 90 ? -8.339 8.837 -14.171 1.00 88.12 90 LEU A C 1
ATOM 774 O O . LEU A 1 90 ? -9.486 8.566 -14.525 1.00 88.12 90 LEU A O 1
ATOM 778 N N . LEU A 1 91 ? -7.828 8.403 -13.013 1.00 89.19 91 LEU A N 1
ATOM 779 C CA . LEU A 1 91 ? -8.623 7.617 -12.067 1.00 89.19 91 LEU A CA 1
ATOM 780 C C . LEU A 1 91 ? -9.799 8.413 -11.485 1.00 89.19 91 LEU A C 1
ATOM 782 O O . LEU A 1 91 ? -10.905 7.881 -11.426 1.00 89.19 91 LEU A O 1
ATOM 786 N N . LYS A 1 92 ? -9.603 9.683 -11.101 1.00 88.44 92 LYS A N 1
ATOM 787 C CA . LYS A 1 92 ? -10.683 10.547 -10.582 1.00 88.44 92 LYS A CA 1
ATOM 788 C C . LYS A 1 92 ? -11.821 10.683 -11.589 1.00 88.44 92 LYS A C 1
ATOM 790 O O . LYS A 1 92 ? -12.988 10.577 -11.22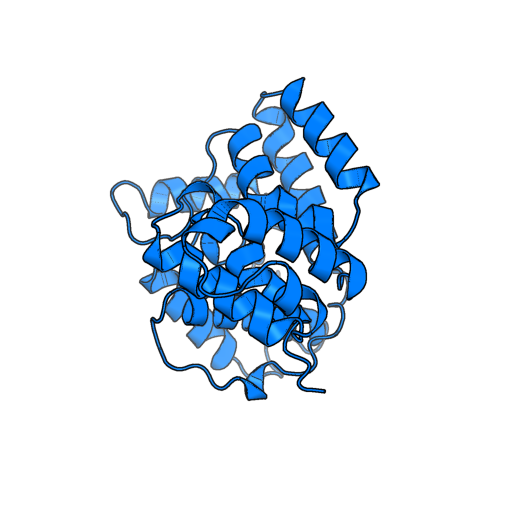1 1.00 88.44 92 LYS A O 1
ATOM 795 N N . ILE A 1 93 ? -11.483 10.887 -12.862 1.00 88.62 93 ILE A N 1
ATOM 796 C CA . ILE A 1 93 ? -12.466 10.983 -13.945 1.00 88.62 93 ILE A CA 1
ATOM 797 C C . ILE A 1 93 ? -13.165 9.634 -14.145 1.00 88.62 93 ILE A C 1
ATOM 799 O O . ILE A 1 93 ? -14.394 9.572 -14.167 1.00 88.62 93 ILE A O 1
ATOM 803 N N . ARG A 1 94 ? -12.392 8.547 -14.252 1.00 87.50 94 ARG A N 1
ATOM 804 C CA . ARG A 1 94 ? -12.894 7.193 -14.533 1.00 87.50 94 ARG A CA 1
ATOM 805 C C . ARG A 1 94 ? -13.791 6.639 -13.424 1.00 87.50 94 ARG A C 1
ATOM 807 O O . ARG A 1 94 ? -14.725 5.889 -13.715 1.00 87.50 94 ARG A O 1
ATOM 814 N N . TYR A 1 95 ? -13.514 6.999 -12.173 1.00 88.19 95 TYR A N 1
ATOM 815 C CA . TYR A 1 95 ? -14.213 6.498 -10.986 1.00 88.19 95 TYR A CA 1
ATOM 816 C C . TYR A 1 95 ? -15.172 7.505 -10.359 1.00 88.19 95 TYR A C 1
ATOM 818 O O . TYR A 1 95 ? -15.692 7.261 -9.272 1.00 88.19 95 TYR A O 1
ATOM 826 N N . LYS A 1 96 ? -15.471 8.615 -11.039 1.00 84.00 96 LYS A N 1
ATOM 827 C CA . LYS A 1 96 ? -16.480 9.566 -10.571 1.00 84.00 96 LYS A CA 1
ATOM 828 C C . LYS A 1 96 ? -17.819 8.846 -10.346 1.00 84.00 96 LYS A C 1
ATOM 830 O O . LYS A 1 96 ? -18.432 8.359 -11.292 1.00 84.00 96 LYS A O 1
ATOM 835 N N . GLY A 1 97 ? -18.261 8.776 -9.089 1.00 73.50 97 GLY A N 1
ATOM 836 C CA . GLY A 1 97 ? -19.503 8.096 -8.697 1.00 73.50 97 GLY A CA 1
ATOM 837 C C . GLY A 1 97 ? -19.415 6.566 -8.576 1.00 73.50 97 GLY A C 1
ATOM 838 O O . GLY A 1 97 ? -20.453 5.926 -8.438 1.00 73.50 97 GLY A O 1
ATOM 839 N N . LYS A 1 98 ? -18.213 5.974 -8.612 1.00 74.81 98 LYS A N 1
ATOM 840 C CA . LYS A 1 98 ? -17.963 4.541 -8.364 1.00 74.81 98 LYS A CA 1
ATOM 841 C C . LYS A 1 98 ? -17.202 4.366 -7.045 1.00 74.81 98 LYS A C 1
ATOM 843 O O . LYS A 1 98 ? -16.339 5.181 -6.733 1.00 74.81 98 LYS A O 1
ATOM 848 N N . SER A 1 99 ? -17.520 3.335 -6.258 1.00 67.00 99 SER A N 1
ATOM 849 C CA . SER A 1 99 ? -17.077 3.230 -4.853 1.00 67.00 99 SER A CA 1
ATOM 850 C C . SER A 1 99 ? -16.363 1.925 -4.484 1.00 67.00 99 SER A C 1
ATOM 852 O O . SER A 1 99 ? -16.280 1.600 -3.303 1.00 67.00 99 SER A O 1
ATOM 854 N N . ASP A 1 100 ? -15.894 1.139 -5.450 1.00 85.50 100 ASP A N 1
ATOM 855 C CA . ASP A 1 100 ? -15.363 -0.208 -5.198 1.00 85.50 100 ASP A CA 1
ATOM 856 C C . ASP A 1 100 ? -13.824 -0.290 -5.148 1.00 85.50 100 ASP A C 1
ATOM 858 O O . ASP A 1 100 ? -13.265 -1.368 -4.947 1.00 85.50 100 ASP A O 1
ATOM 862 N N . ALA A 1 101 ? -13.114 0.837 -5.269 1.00 91.94 101 ALA A N 1
ATOM 863 C CA . ALA A 1 101 ? -11.689 0.898 -4.938 1.00 91.94 101 ALA A CA 1
ATOM 864 C C . ALA A 1 101 ? -11.476 0.827 -3.415 1.00 91.94 101 ALA A C 1
ATOM 866 O O . ALA A 1 101 ? -12.236 1.413 -2.645 1.00 91.94 101 ALA A O 1
ATOM 867 N N . ARG A 1 102 ? -10.414 0.141 -2.962 1.00 94.88 102 ARG A N 1
ATOM 868 C CA . ARG A 1 102 ? -10.106 0.038 -1.523 1.00 94.88 102 ARG A CA 1
ATOM 869 C C . ARG A 1 102 ? -9.656 1.372 -0.939 1.00 94.88 102 ARG A C 1
ATOM 871 O O . ARG A 1 102 ? -10.041 1.713 0.176 1.00 94.88 102 ARG A O 1
ATOM 878 N N . ILE A 1 103 ? -8.795 2.078 -1.6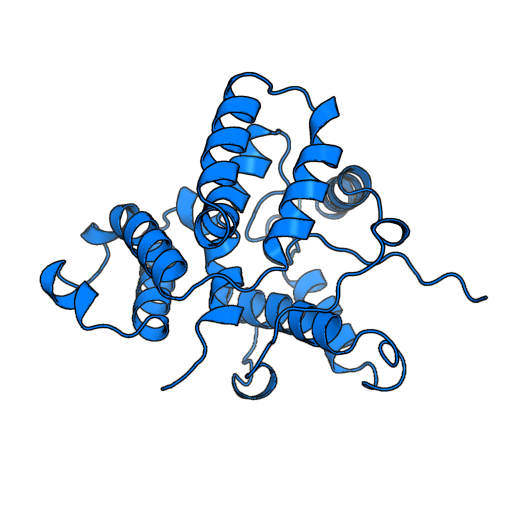66 1.00 94.69 103 ILE A N 1
ATOM 879 C CA . ILE A 1 103 ? -8.241 3.362 -1.251 1.00 94.69 103 ILE A CA 1
ATOM 880 C C . ILE A 1 103 ? -8.749 4.426 -2.216 1.00 94.69 103 ILE A C 1
ATOM 882 O O . ILE A 1 103 ? -8.547 4.313 -3.426 1.00 94.69 103 ILE A O 1
ATOM 886 N N . SER A 1 104 ? -9.369 5.479 -1.685 1.00 93.00 104 SER A N 1
ATOM 887 C CA . SER A 1 104 ? -9.728 6.650 -2.483 1.00 93.00 104 SER A CA 1
ATOM 888 C C . SER A 1 104 ? -8.486 7.295 -3.092 1.00 93.00 104 SER A C 1
ATOM 890 O O . SER A 1 104 ? -7.435 7.387 -2.447 1.00 93.00 104 SER A O 1
ATOM 892 N N . VAL A 1 105 ? -8.621 7.783 -4.323 1.00 92.56 105 VAL A N 1
ATOM 893 C CA . VAL A 1 105 ? -7.573 8.581 -4.961 1.00 92.56 105 VAL A CA 1
ATOM 894 C C . VAL A 1 105 ? -7.281 9.802 -4.081 1.00 92.56 105 VAL A C 1
ATOM 896 O O . VAL A 1 105 ? -8.222 10.522 -3.755 1.00 92.56 105 VAL A O 1
ATOM 899 N N . PRO A 1 106 ? -6.021 10.046 -3.681 1.00 93.44 106 PRO A N 1
ATOM 900 C CA . PRO A 1 106 ? -5.695 11.183 -2.833 1.00 93.44 106 PRO A CA 1
ATOM 901 C C . PRO A 1 106 ? -5.980 12.505 -3.554 1.00 93.44 106 PRO A C 1
ATOM 903 O O . PRO A 1 106 ? -5.590 12.724 -4.707 1.00 93.44 106 PRO A O 1
ATOM 906 N N . GLU A 1 107 ? -6.652 13.402 -2.848 1.00 91.12 107 GLU A N 1
ATOM 907 C CA . GLU A 1 107 ? -6.955 14.763 -3.282 1.00 91.12 107 GLU A CA 1
ATOM 908 C C . GLU A 1 107 ? -5.988 15.780 -2.687 1.00 91.12 107 GLU A C 1
ATOM 910 O O . GLU A 1 107 ? -5.885 16.890 -3.199 1.00 91.12 107 GLU A O 1
ATOM 915 N N . THR A 1 108 ? -5.249 15.396 -1.645 1.00 93.38 108 THR A N 1
ATOM 916 C CA . THR A 1 108 ? -4.260 16.246 -0.975 1.00 93.38 108 THR A CA 1
ATOM 917 C C . THR A 1 108 ? -2.914 15.546 -0.824 1.00 93.38 108 THR A C 1
ATOM 919 O O . THR A 1 108 ? -2.803 14.316 -0.892 1.00 93.38 108 THR A O 1
ATOM 922 N N . LEU A 1 109 ? -1.865 16.333 -0.565 1.00 94.38 109 LEU A N 1
ATOM 923 C CA . LEU A 1 109 ? -0.538 15.785 -0.295 1.00 94.38 109 LEU A CA 1
ATOM 924 C C . LEU A 1 109 ? -0.512 14.982 1.015 1.00 94.38 109 LEU A C 1
ATOM 926 O O . LEU A 1 109 ? 0.158 13.953 1.113 1.00 94.38 109 LEU A O 1
ATOM 930 N N . GLN A 1 110 ? -1.293 15.419 2.003 1.00 95.88 110 GLN A N 1
ATOM 931 C CA . GLN A 1 110 ? -1.460 14.728 3.280 1.00 95.88 110 GLN A CA 1
ATOM 932 C C . GLN A 1 110 ? -2.100 13.350 3.114 1.00 95.88 110 GLN A C 1
ATOM 934 O O . GLN A 1 110 ? -1.635 12.389 3.726 1.00 95.88 110 GLN A O 1
ATOM 939 N N . GLU A 1 111 ? -3.128 13.223 2.276 1.00 95.94 111 GLU A N 1
ATOM 940 C CA . GLU A 1 111 ? -3.743 11.928 1.972 1.00 95.94 111 GLU A CA 1
ATOM 941 C C . GLU A 1 111 ? -2.782 11.004 1.240 1.00 95.94 111 GLU A C 1
ATOM 943 O O . GLU A 1 111 ? -2.639 9.847 1.644 1.00 95.94 111 GLU A O 1
ATOM 948 N N . LEU A 1 112 ? -2.077 11.530 0.230 1.00 95.81 112 LEU A N 1
ATOM 949 C CA . LEU A 1 112 ? -1.058 10.778 -0.490 1.00 95.81 112 LEU A CA 1
ATOM 950 C C . LEU A 1 112 ? -0.024 10.217 0.491 1.00 95.81 112 LEU A C 1
ATOM 952 O O . LEU A 1 112 ? 0.226 9.010 0.518 1.00 95.81 112 LEU A O 1
ATOM 956 N N . TRP A 1 113 ? 0.538 11.079 1.340 1.00 97.38 113 TRP A N 1
ATOM 957 C CA . TRP A 1 113 ? 1.517 10.673 2.340 1.00 97.38 113 TRP A CA 1
ATOM 958 C C . TRP A 1 113 ? 0.940 9.656 3.326 1.00 97.38 113 TRP A C 1
ATOM 960 O O . TRP A 1 113 ? 1.536 8.602 3.554 1.00 97.38 113 TRP A O 1
ATOM 970 N N . ARG A 1 114 ? -0.249 9.929 3.874 1.00 97.44 114 ARG A N 1
ATOM 971 C CA . ARG A 1 114 ? -0.928 9.061 4.841 1.00 97.44 114 ARG A CA 1
ATOM 972 C C . ARG A 1 114 ? -1.091 7.640 4.319 1.00 97.44 114 ARG A C 1
ATOM 974 O O . ARG A 1 114 ? -0.907 6.726 5.111 1.00 97.44 114 ARG A O 1
ATOM 981 N N . GLN A 1 115 ? -1.424 7.460 3.042 1.00 98.06 115 GLN A N 1
ATOM 982 C CA . GLN A 1 115 ? -1.652 6.150 2.418 1.00 98.06 115 GLN A CA 1
ATOM 983 C C . GLN A 1 115 ? -0.348 5.365 2.157 1.00 98.06 115 GLN A C 1
ATOM 985 O O . GLN A 1 115 ? -0.368 4.133 2.115 1.00 98.06 115 GLN A O 1
ATOM 990 N N . HIS A 1 116 ? 0.790 6.056 1.999 1.00 97.94 116 HIS A N 1
ATOM 991 C CA . HIS A 1 116 ? 2.084 5.455 1.635 1.00 97.94 116 HIS A CA 1
ATOM 992 C C . HIS A 1 116 ? 3.047 5.276 2.817 1.00 97.94 116 HIS A C 1
ATOM 994 O O . HIS A 1 116 ? 4.000 4.498 2.734 1.00 97.94 116 HIS A O 1
ATOM 1000 N N . LYS A 1 117 ? 2.844 6.000 3.921 1.00 97.75 117 LYS A N 1
ATOM 1001 C CA . LYS A 1 117 ? 3.884 6.203 4.936 1.00 97.75 117 LYS A CA 1
ATOM 1002 C C . LYS A 1 117 ? 4.436 4.921 5.564 1.00 97.75 117 LYS A C 1
ATOM 1004 O O . LYS A 1 117 ? 5.634 4.868 5.821 1.00 97.75 117 LYS A O 1
ATOM 1009 N N . TYR A 1 118 ? 3.624 3.881 5.777 1.00 98.44 118 TYR A N 1
ATOM 1010 C CA . TYR A 1 118 ? 4.126 2.614 6.329 1.00 98.44 118 TYR A CA 1
ATOM 1011 C C . TYR A 1 118 ? 4.986 1.837 5.326 1.00 98.44 118 TYR A C 1
ATOM 1013 O O . TYR A 1 118 ? 6.016 1.290 5.715 1.00 98.44 118 TYR A O 1
ATOM 1021 N N . SER A 1 119 ? 4.641 1.867 4.034 1.00 97.56 119 SER A N 1
ATOM 1022 C CA . SER A 1 119 ? 5.482 1.284 2.979 1.00 97.56 119 SER A CA 1
ATOM 1023 C C . SER A 1 119 ? 6.837 1.993 2.895 1.00 97.56 119 SER A C 1
ATOM 1025 O O . SER A 1 119 ? 7.857 1.339 2.685 1.00 97.56 119 SER A O 1
ATOM 1027 N N . ILE A 1 120 ? 6.879 3.312 3.110 1.00 98.06 120 ILE A N 1
ATOM 1028 C CA . ILE A 1 120 ? 8.137 4.076 3.158 1.00 98.06 120 ILE A CA 1
ATOM 1029 C C . ILE A 1 120 ? 8.910 3.811 4.446 1.00 98.06 120 ILE A C 1
ATOM 1031 O O . ILE A 1 120 ? 10.122 3.613 4.408 1.00 98.06 120 ILE A O 1
ATOM 1035 N N . MET A 1 121 ? 8.224 3.759 5.587 1.00 98.25 121 MET A N 1
ATOM 1036 C CA . MET A 1 121 ? 8.838 3.478 6.884 1.00 98.25 121 MET A CA 1
ATOM 1037 C C . MET A 1 121 ? 9.565 2.129 6.898 1.00 98.25 121 MET A C 1
ATOM 1039 O O . MET A 1 121 ? 10.645 2.036 7.479 1.00 98.25 121 MET A O 1
ATOM 1043 N N . ALA A 1 122 ? 9.019 1.119 6.214 1.00 97.44 122 ALA A N 1
ATOM 1044 C CA . ALA A 1 122 ? 9.625 -0.208 6.097 1.00 97.44 122 ALA A CA 1
ATOM 1045 C C . ALA A 1 122 ? 10.964 -0.204 5.334 1.00 97.44 122 ALA A C 1
ATOM 1047 O O . ALA A 1 122 ? 11.722 -1.168 5.410 1.00 97.44 122 ALA A O 1
ATOM 1048 N N . ARG A 1 123 ? 11.263 0.863 4.586 1.00 96.75 123 ARG A N 1
ATOM 1049 C CA . ARG A 1 123 ? 12.420 0.947 3.683 1.00 96.75 123 ARG A CA 1
ATOM 1050 C C . ARG A 1 123 ? 13.426 1.991 4.123 1.00 96.75 123 ARG A C 1
ATOM 1052 O O . ARG A 1 123 ? 14.628 1.747 4.111 1.00 96.75 123 ARG A O 1
ATOM 1059 N N . ASN A 1 124 ? 12.938 3.156 4.536 1.00 96.50 124 ASN A N 1
ATOM 1060 C CA . ASN A 1 124 ? 13.786 4.294 4.833 1.00 96.50 124 ASN A CA 1
ATOM 1061 C C . ASN A 1 124 ? 13.151 5.190 5.897 1.00 96.50 124 ASN A C 1
ATOM 1063 O O . ASN A 1 124 ? 12.345 6.080 5.622 1.00 96.50 124 ASN A O 1
ATOM 1067 N N . ILE A 1 125 ? 13.561 4.972 7.147 1.00 96.00 125 ILE A N 1
ATOM 1068 C CA . ILE A 1 125 ? 13.046 5.719 8.297 1.00 96.00 125 ILE A CA 1
ATOM 1069 C C . ILE A 1 125 ? 13.429 7.204 8.267 1.00 96.00 125 ILE A C 1
ATOM 1071 O O . ILE A 1 125 ? 12.652 8.054 8.700 1.00 96.00 125 ILE A O 1
ATOM 1075 N N . SER A 1 126 ? 14.622 7.529 7.754 1.00 96.44 126 SER A N 1
ATOM 1076 C CA . SER A 1 126 ? 15.089 8.916 7.628 1.00 96.44 126 SER A CA 1
ATOM 1077 C C . SER A 1 126 ? 14.187 9.674 6.667 1.00 96.44 126 SER A C 1
ATOM 1079 O O . SER A 1 126 ? 13.693 10.759 6.972 1.00 96.44 126 SER A O 1
ATOM 1081 N N . LEU A 1 127 ? 13.897 9.041 5.536 1.00 95.25 127 LEU A N 1
ATOM 1082 C CA . LEU A 1 127 ? 13.000 9.583 4.548 1.00 95.25 127 LEU A CA 1
ATOM 1083 C C . LEU A 1 127 ? 11.568 9.704 5.058 1.00 95.25 127 LEU A C 1
ATOM 1085 O O . LEU A 1 127 ? 10.959 10.753 4.890 1.00 95.25 127 LEU A O 1
ATOM 1089 N N . TYR A 1 128 ? 11.060 8.677 5.740 1.00 97.44 128 TYR A N 1
ATOM 1090 C CA . TYR A 1 128 ? 9.738 8.723 6.355 1.00 97.44 128 TYR A CA 1
ATOM 1091 C C . TYR A 1 128 ? 9.559 9.965 7.239 1.00 97.44 128 TYR A C 1
ATOM 1093 O O . TYR A 1 128 ? 8.560 10.675 7.127 1.00 97.44 128 TYR A O 1
ATOM 1101 N N . LYS A 1 129 ? 10.559 10.268 8.076 1.00 96.81 129 LYS A N 1
ATOM 1102 C CA . LYS A 1 129 ? 10.542 11.455 8.940 1.00 96.81 129 LYS A CA 1
ATOM 1103 C C . LYS A 1 129 ? 10.587 12.750 8.127 1.00 96.81 129 LYS A C 1
ATOM 1105 O O . LYS A 1 129 ? 9.782 13.643 8.377 1.00 96.81 129 LYS A O 1
ATOM 1110 N N . LYS A 1 130 ? 11.494 12.841 7.148 1.00 96.69 130 LYS A N 1
ATOM 1111 C CA . LYS A 1 130 ? 11.660 14.034 6.300 1.00 96.69 130 LYS A CA 1
ATOM 1112 C C . LYS A 1 130 ? 10.406 14.341 5.486 1.00 96.69 130 LYS A C 1
ATOM 1114 O O . LYS A 1 130 ? 9.941 15.474 5.511 1.00 96.69 130 LYS A O 1
ATOM 1119 N N . THR A 1 131 ? 9.834 13.345 4.811 1.00 95.94 131 THR A N 1
ATOM 1120 C CA . THR A 1 131 ? 8.607 13.516 4.023 1.00 95.94 131 THR A CA 1
ATOM 1121 C C . THR A 1 131 ? 7.428 13.860 4.922 1.00 95.94 131 THR A C 1
ATOM 1123 O O . THR A 1 131 ? 6.674 14.769 4.598 1.00 95.94 131 THR A O 1
ATOM 1126 N N . GLY A 1 132 ? 7.291 13.206 6.080 1.00 95.94 132 GLY A N 1
ATOM 1127 C CA . GLY A 1 132 ? 6.226 13.536 7.026 1.00 95.94 132 GLY A CA 1
ATOM 1128 C C . GLY A 1 132 ? 6.290 14.976 7.528 1.00 95.94 132 GLY A C 1
ATOM 1129 O O . GLY A 1 132 ? 5.261 15.641 7.579 1.00 95.94 132 GLY A O 1
ATOM 1130 N N . HIS A 1 133 ? 7.489 15.471 7.839 1.00 96.81 133 HIS A N 1
ATOM 1131 C CA . HIS A 1 133 ? 7.695 16.868 8.212 1.00 96.81 133 HIS A CA 1
ATOM 1132 C C . HIS A 1 133 ? 7.389 17.819 7.046 1.00 96.81 133 HIS A C 1
ATOM 1134 O O . HIS A 1 133 ? 6.592 18.737 7.205 1.00 96.81 133 HIS A O 1
ATOM 1140 N N . PHE A 1 134 ? 7.922 17.534 5.854 1.00 96.62 134 PHE A N 1
ATOM 1141 C CA . PHE A 1 134 ? 7.686 18.347 4.660 1.00 96.62 134 PHE A CA 1
ATOM 1142 C C . PHE A 1 134 ? 6.193 18.492 4.336 1.00 96.62 134 PHE A C 1
ATOM 1144 O O . PHE A 1 134 ? 5.726 19.604 4.118 1.00 96.62 134 PHE A O 1
ATOM 1151 N N . VAL A 1 135 ? 5.435 17.391 4.344 1.00 95.12 135 VAL A N 1
ATOM 1152 C CA . VAL A 1 135 ? 3.992 17.384 4.035 1.00 95.12 135 VAL A CA 1
ATOM 1153 C C . VAL A 1 135 ? 3.157 18.061 5.131 1.00 95.12 135 VAL A C 1
ATOM 1155 O O . VAL A 1 135 ? 2.074 18.576 4.857 1.00 95.12 135 VAL A O 1
ATOM 1158 N N . ALA A 1 136 ? 3.642 18.080 6.375 1.00 94.62 136 ALA A N 1
ATOM 1159 C CA . ALA A 1 136 ? 2.999 18.836 7.447 1.00 94.62 136 ALA A CA 1
ATOM 1160 C C . ALA A 1 136 ? 3.148 20.354 7.242 1.00 94.62 136 ALA A C 1
ATOM 1162 O O . ALA A 1 136 ? 2.215 21.099 7.526 1.00 94.62 136 ALA A O 1
ATOM 1163 N N . GLU A 1 137 ? 4.293 20.799 6.721 1.00 95.44 137 GLU A N 1
ATOM 1164 C CA . GLU A 1 137 ? 4.574 22.212 6.436 1.00 95.44 137 GLU A CA 1
ATOM 1165 C C . GLU A 1 137 ? 4.024 22.678 5.078 1.00 95.44 137 GLU A C 1
ATOM 1167 O O . GLU A 1 137 ? 3.702 23.851 4.900 1.00 95.44 137 GLU A O 1
ATOM 1172 N N . HIS A 1 138 ? 3.889 21.762 4.118 1.00 92.62 138 HIS A N 1
ATOM 1173 C CA . HIS A 1 138 ? 3.514 22.058 2.740 1.00 92.62 138 HIS A CA 1
ATOM 1174 C C . HIS A 1 138 ? 2.348 21.164 2.319 1.00 92.62 138 HIS A C 1
ATOM 1176 O O . HIS A 1 138 ? 2.517 19.962 2.157 1.00 92.62 138 HIS A O 1
ATOM 1182 N N . ASN A 1 139 ? 1.172 21.746 2.072 1.00 85.94 139 ASN A N 1
ATOM 1183 C CA . ASN A 1 139 ? 0.006 21.012 1.555 1.00 85.94 139 ASN A CA 1
ATOM 1184 C C . ASN A 1 139 ? -0.406 21.459 0.138 1.00 85.94 139 ASN A C 1
ATOM 1186 O O . ASN A 1 139 ? -1.545 21.277 -0.281 1.00 85.94 139 ASN A O 1
ATOM 1190 N N . ASP A 1 140 ? 0.517 22.082 -0.595 1.00 90.50 140 ASP A N 1
ATOM 1191 C CA . ASP A 1 140 ? 0.285 22.560 -1.958 1.00 90.50 140 ASP A CA 1
ATOM 1192 C C . ASP A 1 140 ? 0.374 21.400 -2.967 1.00 90.50 140 ASP A C 1
ATOM 1194 O O . ASP A 1 140 ? 1.340 20.629 -2.975 1.00 90.50 140 ASP A O 1
ATOM 1198 N N . LEU A 1 141 ? -0.625 21.299 -3.848 1.00 89.12 141 LEU A N 1
ATOM 1199 C CA . LEU A 1 141 ? -0.710 20.276 -4.890 1.00 89.12 141 LEU A CA 1
ATOM 1200 C C . LEU A 1 141 ? 0.414 20.347 -5.921 1.00 89.12 141 LEU A C 1
ATOM 1202 O O . LEU A 1 141 ? 0.683 19.336 -6.573 1.00 89.12 141 LEU A O 1
ATOM 1206 N N . LYS A 1 142 ? 1.125 21.474 -6.040 1.00 91.31 142 LYS A N 1
ATOM 1207 C CA . LYS A 1 142 ? 2.293 21.563 -6.930 1.00 91.31 142 LYS A CA 1
ATOM 1208 C C . LYS A 1 142 ? 3.374 20.528 -6.601 1.00 91.31 142 LYS A C 1
ATOM 1210 O O . LYS A 1 142 ? 4.070 20.082 -7.503 1.00 91.31 142 LYS A O 1
ATOM 1215 N N . TYR A 1 143 ? 3.477 20.101 -5.338 1.00 91.88 143 TYR A N 1
ATOM 1216 C CA . TYR A 1 143 ? 4.453 19.098 -4.899 1.00 91.88 143 TYR A CA 1
ATOM 1217 C C . TYR A 1 143 ? 3.979 17.653 -5.089 1.00 91.88 143 TYR A C 1
ATOM 1219 O O . TYR A 1 143 ? 4.747 16.719 -4.866 1.00 91.88 143 TYR A O 1
ATOM 1227 N N . PHE A 1 144 ? 2.722 17.438 -5.486 1.00 90.94 144 PHE A N 1
ATOM 1228 C CA . PHE A 1 144 ? 2.118 16.108 -5.535 1.00 90.94 144 PHE A CA 1
ATOM 1229 C C . PHE A 1 144 ? 2.889 15.152 -6.455 1.00 90.94 144 PHE A C 1
ATOM 1231 O O . PHE A 1 144 ? 3.213 14.036 -6.049 1.00 90.94 144 PHE A O 1
ATOM 1238 N N . SER A 1 145 ? 3.202 15.585 -7.684 1.00 87.50 145 SER A N 1
ATOM 1239 C CA . SER A 1 145 ? 3.906 14.742 -8.664 1.00 87.50 145 SER A CA 1
ATOM 1240 C C . SER A 1 145 ? 5.301 14.352 -8.184 1.00 87.50 145 SER A C 1
ATOM 1242 O O . SER A 1 145 ? 5.669 13.183 -8.278 1.00 87.50 145 SER A O 1
ATOM 1244 N N . ASP A 1 146 ? 6.048 15.314 -7.644 1.00 87.75 146 ASP A N 1
ATOM 1245 C CA . ASP A 1 146 ? 7.435 15.113 -7.218 1.00 87.75 146 ASP A CA 1
ATOM 1246 C C . ASP A 1 146 ? 7.508 14.188 -6.007 1.00 87.75 146 ASP A C 1
ATOM 1248 O O . ASP A 1 146 ? 8.286 13.230 -5.989 1.00 87.75 146 ASP A O 1
ATOM 1252 N N . ILE A 1 147 ? 6.640 14.423 -5.018 1.00 91.19 147 ILE A N 1
ATOM 1253 C CA . ILE A 1 147 ? 6.535 13.555 -3.848 1.00 91.19 147 ILE A CA 1
ATOM 1254 C C . ILE A 1 147 ? 6.119 12.156 -4.283 1.00 91.19 147 ILE A C 1
ATOM 1256 O O . ILE A 1 147 ? 6.772 11.194 -3.890 1.00 91.19 147 ILE A O 1
ATOM 1260 N N . TYR A 1 148 ? 5.101 12.009 -5.133 1.00 90.56 148 TYR A N 1
ATOM 1261 C CA . TYR A 1 148 ? 4.695 10.685 -5.594 1.00 90.56 148 TYR A CA 1
ATOM 1262 C C . TYR A 1 148 ? 5.815 9.952 -6.339 1.00 90.56 148 TYR A C 1
ATOM 1264 O O . TYR A 1 148 ? 6.070 8.788 -6.043 1.00 90.56 148 TYR A O 1
ATOM 1272 N N . ALA A 1 149 ? 6.488 10.605 -7.290 1.00 85.00 149 ALA A N 1
ATOM 1273 C CA . ALA A 1 149 ? 7.567 9.986 -8.059 1.00 85.00 149 ALA A CA 1
ATOM 1274 C C . ALA A 1 149 ? 8.657 9.447 -7.127 1.00 85.00 149 ALA A C 1
ATOM 1276 O O . ALA A 1 149 ? 9.128 8.318 -7.274 1.00 85.00 149 ALA A O 1
ATOM 1277 N N . PHE A 1 150 ? 8.990 10.232 -6.109 1.00 87.12 150 PHE A N 1
ATOM 1278 C CA . PHE A 1 150 ? 9.945 9.848 -5.096 1.00 87.12 150 PHE A CA 1
ATOM 1279 C C . PHE A 1 150 ? 9.453 8.660 -4.233 1.00 87.12 150 PHE A C 1
ATOM 1281 O O . PHE A 1 150 ? 10.196 7.698 -4.025 1.00 87.12 150 PHE A O 1
ATOM 1288 N N . LEU A 1 151 ? 8.187 8.667 -3.792 1.00 91.69 151 LEU A N 1
ATOM 1289 C CA . LEU A 1 151 ? 7.572 7.546 -3.065 1.00 91.69 151 LEU A CA 1
ATOM 1290 C C . LEU A 1 151 ? 7.552 6.260 -3.909 1.00 91.69 151 LEU A C 1
ATOM 1292 O O . LEU A 1 151 ? 7.891 5.190 -3.407 1.00 91.69 151 LEU A O 1
ATOM 1296 N N . ALA A 1 152 ? 7.193 6.363 -5.190 1.00 87.19 152 ALA A N 1
ATOM 1297 C CA . ALA A 1 152 ? 7.086 5.240 -6.117 1.00 87.19 152 ALA A CA 1
ATOM 1298 C C . ALA A 1 152 ? 8.441 4.580 -6.407 1.00 87.19 152 ALA A C 1
ATOM 1300 O O . ALA A 1 152 ? 8.509 3.360 -6.558 1.00 87.19 152 ALA A O 1
ATOM 1301 N N . VAL A 1 153 ? 9.521 5.366 -6.461 1.00 85.19 153 VAL A N 1
ATOM 1302 C CA . VAL A 1 153 ? 10.888 4.837 -6.562 1.00 85.19 153 VAL A CA 1
ATOM 1303 C C . VAL A 1 153 ? 11.278 4.109 -5.280 1.00 85.19 153 VAL A C 1
ATOM 1305 O O . VAL A 1 153 ? 11.817 3.007 -5.343 1.00 85.19 153 VAL A O 1
ATOM 1308 N N . GLU A 1 154 ? 10.998 4.692 -4.113 1.00 90.50 154 GLU A N 1
ATOM 1309 C CA . GLU A 1 154 ? 11.353 4.058 -2.844 1.00 90.50 154 GLU A CA 1
ATOM 1310 C C . GLU A 1 154 ? 10.609 2.733 -2.660 1.00 90.50 154 GLU A C 1
ATOM 1312 O O . GLU A 1 154 ? 11.226 1.731 -2.313 1.00 90.50 154 GLU A O 1
ATOM 1317 N N . MET A 1 155 ? 9.311 2.698 -2.968 1.00 89.44 155 MET A N 1
ATOM 1318 C CA . MET A 1 155 ? 8.464 1.509 -2.850 1.00 89.44 155 MET A CA 1
ATOM 1319 C C . MET A 1 155 ? 8.931 0.303 -3.670 1.00 89.44 155 MET A C 1
ATOM 1321 O O . MET A 1 155 ? 8.502 -0.809 -3.392 1.00 89.44 155 MET A O 1
ATOM 1325 N N . GLN A 1 156 ? 9.797 0.482 -4.663 1.00 86.19 156 GLN A N 1
ATOM 1326 C CA . GLN A 1 156 ? 10.338 -0.637 -5.435 1.00 86.19 156 GLN A CA 1
ATOM 1327 C C . GLN A 1 156 ? 11.430 -1.407 -4.680 1.00 86.19 156 GLN A C 1
ATOM 1329 O O . GLN A 1 156 ? 11.708 -2.545 -5.025 1.00 86.19 156 GLN A O 1
ATOM 1334 N N . LYS A 1 157 ? 12.034 -0.839 -3.632 1.00 89.25 157 LYS A N 1
ATOM 1335 C CA . LYS A 1 157 ? 13.119 -1.491 -2.879 1.00 89.25 157 LYS A CA 1
ATOM 1336 C C . LYS A 1 157 ? 12.587 -2.591 -1.961 1.00 89.25 157 LYS A C 1
ATOM 1338 O O . LYS A 1 157 ? 11.508 -2.424 -1.382 1.00 89.25 157 LYS A O 1
ATOM 1343 N N . LYS A 1 158 ? 13.354 -3.664 -1.754 1.00 91.38 158 LYS A N 1
ATOM 1344 C CA . LYS A 1 158 ? 13.011 -4.718 -0.792 1.00 91.38 158 LYS A CA 1
ATOM 1345 C C . LYS A 1 158 ? 13.276 -4.176 0.620 1.00 91.38 158 LYS A C 1
ATOM 1347 O O . LYS A 1 158 ? 14.394 -3.759 0.925 1.00 91.38 158 LYS A O 1
ATOM 1352 N N . PRO A 1 159 ? 12.270 -4.134 1.508 1.00 93.88 159 PRO A N 1
ATOM 1353 C CA . PRO A 1 159 ? 12.489 -3.735 2.890 1.00 93.88 159 PRO A CA 1
ATOM 1354 C C . PRO A 1 159 ? 13.254 -4.826 3.654 1.00 93.88 159 PRO A C 1
ATOM 1356 O O . PRO A 1 159 ? 13.165 -6.014 3.340 1.00 93.88 159 PRO A O 1
ATOM 1359 N N . SER A 1 160 ? 13.982 -4.443 4.706 1.00 92.75 160 SER A N 1
ATOM 1360 C CA . SER A 1 160 ? 14.613 -5.431 5.592 1.00 92.75 160 SER A CA 1
ATOM 1361 C C . SER A 1 160 ? 13.577 -6.094 6.506 1.00 92.75 160 SER A C 1
ATOM 1363 O O . SER A 1 160 ? 12.616 -5.448 6.931 1.00 92.75 160 SER A O 1
ATOM 1365 N N . LYS A 1 161 ? 13.798 -7.363 6.884 1.00 91.94 161 LYS A N 1
ATOM 1366 C CA . LYS A 1 161 ? 12.892 -8.111 7.783 1.00 91.94 161 LYS A CA 1
ATOM 1367 C C . LYS A 1 161 ? 12.609 -7.358 9.092 1.00 91.94 161 LYS A C 1
ATOM 1369 O O . LYS A 1 161 ? 11.457 -7.249 9.501 1.00 91.94 161 LYS A O 1
ATOM 1374 N N . ASN A 1 162 ? 13.636 -6.761 9.703 1.00 92.75 162 ASN A N 1
ATOM 1375 C CA . ASN A 1 162 ? 13.491 -5.988 10.942 1.00 92.75 162 ASN A CA 1
ATOM 1376 C C . ASN A 1 162 ? 12.670 -4.705 10.749 1.00 92.75 162 ASN A C 1
ATOM 1378 O O . ASN A 1 162 ? 11.878 -4.340 11.617 1.00 92.75 162 ASN A O 1
ATOM 1382 N N . ALA A 1 163 ? 12.838 -4.015 9.617 1.00 95.38 163 ALA A N 1
ATOM 1383 C CA . ALA A 1 163 ? 12.064 -2.814 9.329 1.00 95.38 163 ALA A CA 1
ATOM 1384 C C . ALA A 1 163 ? 10.591 -3.143 9.045 1.00 95.38 163 ALA A C 1
ATOM 1386 O O . ALA A 1 163 ? 9.709 -2.426 9.518 1.00 95.38 163 ALA A O 1
ATOM 1387 N N . VAL A 1 164 ? 10.321 -4.256 8.352 1.00 95.75 164 VAL A N 1
ATOM 1388 C CA . VAL A 1 164 ? 8.962 -4.789 8.192 1.00 95.75 164 VAL A CA 1
ATOM 1389 C C . VAL A 1 164 ? 8.349 -5.105 9.552 1.00 95.75 164 VAL A C 1
ATOM 1391 O O . VAL A 1 164 ? 7.273 -4.593 9.843 1.00 95.75 164 VAL A O 1
ATOM 1394 N N . LEU A 1 165 ? 9.037 -5.870 10.409 1.00 94.88 165 LEU A N 1
ATOM 1395 C CA . LEU A 1 165 ? 8.547 -6.205 11.751 1.00 94.88 165 LEU A CA 1
ATOM 1396 C C . LEU A 1 165 ? 8.150 -4.954 12.538 1.00 94.88 165 LEU A C 1
ATOM 1398 O O . LEU A 1 165 ? 7.057 -4.896 13.096 1.00 94.88 165 LEU A O 1
ATOM 1402 N N . ASN A 1 166 ? 9.016 -3.939 12.540 1.00 95.38 166 ASN A N 1
ATOM 1403 C CA . ASN A 1 166 ? 8.754 -2.673 13.214 1.00 95.38 166 ASN A CA 1
ATOM 1404 C C . ASN A 1 166 ? 7.467 -2.010 12.690 1.00 95.38 166 ASN A C 1
ATOM 1406 O O . ASN A 1 166 ? 6.596 -1.612 13.462 1.00 95.38 166 ASN A O 1
ATOM 1410 N N . VAL A 1 167 ? 7.296 -1.940 11.367 1.00 97.69 167 VAL A N 1
ATOM 1411 C CA . VAL A 1 167 ? 6.076 -1.393 10.754 1.00 97.69 167 VAL A CA 1
ATOM 1412 C C . VAL A 1 167 ? 4.837 -2.214 11.114 1.00 97.69 167 VAL A C 1
ATOM 1414 O O . VAL A 1 167 ? 3.810 -1.628 11.460 1.00 97.69 167 VAL A O 1
ATOM 1417 N N . LEU A 1 168 ? 4.924 -3.546 11.100 1.00 96.94 168 LEU A N 1
ATOM 1418 C CA . LEU A 1 168 ? 3.817 -4.414 11.501 1.00 96.94 168 LEU A CA 1
ATOM 1419 C C . LEU A 1 168 ? 3.436 -4.202 12.969 1.00 96.94 168 LEU A C 1
ATOM 1421 O O . LEU A 1 168 ? 2.253 -4.101 13.271 1.00 96.94 168 LEU A O 1
ATOM 1425 N N . GLN A 1 169 ? 4.406 -4.038 13.871 1.00 95.31 169 GLN A N 1
ATOM 1426 C CA . GLN A 1 169 ? 4.144 -3.705 15.275 1.00 95.31 169 GLN A CA 1
ATOM 1427 C C . GLN A 1 169 ? 3.439 -2.349 15.419 1.00 95.31 169 GLN A C 1
ATOM 1429 O O . GLN A 1 169 ? 2.484 -2.230 16.190 1.00 95.31 169 GLN A O 1
ATOM 1434 N N . HIS A 1 170 ? 3.853 -1.341 14.644 1.00 96.31 170 HIS A N 1
ATOM 1435 C CA . HIS A 1 170 ? 3.171 -0.047 14.606 1.00 96.31 170 HIS A CA 1
ATOM 1436 C C . HIS A 1 170 ? 1.729 -0.159 14.106 1.00 96.31 170 HIS A C 1
ATOM 1438 O O . HIS A 1 170 ? 0.844 0.455 14.697 1.00 96.31 170 HIS A O 1
ATOM 1444 N N . MET A 1 171 ? 1.477 -0.927 13.041 1.00 97.62 171 MET A N 1
ATOM 1445 C CA . MET A 1 171 ? 0.124 -1.160 12.528 1.00 97.62 171 MET A CA 1
ATOM 1446 C C . MET A 1 171 ? -0.717 -1.952 13.537 1.00 97.62 171 MET A C 1
ATOM 1448 O O . MET A 1 171 ? -1.834 -1.551 13.851 1.00 97.62 171 MET A O 1
ATOM 1452 N N . TRP A 1 172 ? -0.169 -3.020 14.114 1.00 96.88 172 TRP A N 1
ATOM 1453 C CA . TRP A 1 172 ? -0.855 -3.842 15.109 1.00 96.88 172 TRP A CA 1
ATOM 1454 C C . TRP A 1 172 ? -1.287 -3.036 16.337 1.00 96.88 172 TRP A C 1
ATOM 1456 O O . TRP A 1 172 ? -2.385 -3.246 16.838 1.00 96.88 172 TRP A O 1
ATOM 1466 N N . GLY A 1 173 ? -0.510 -2.036 16.765 1.00 95.12 173 GLY A N 1
ATOM 1467 C CA . GLY A 1 173 ? -0.900 -1.146 17.864 1.00 95.12 173 GLY A CA 1
ATOM 1468 C C . GLY A 1 173 ? -2.251 -0.433 17.675 1.00 95.12 173 GLY A C 1
ATOM 1469 O O . GLY A 1 173 ? -2.896 -0.101 18.663 1.00 95.12 173 GLY A O 1
ATOM 1470 N N . TYR A 1 174 ? -2.723 -0.234 16.437 1.00 95.69 174 TYR A N 1
ATOM 1471 C CA . TYR A 1 174 ? -4.050 0.348 16.164 1.00 95.69 174 TYR A CA 1
ATOM 1472 C C . TYR A 1 174 ? -5.198 -0.659 16.262 1.00 95.69 174 TYR A C 1
ATOM 1474 O O . TYR A 1 174 ? -6.356 -0.248 16.344 1.00 95.69 174 TYR A O 1
ATOM 1482 N N . ILE A 1 175 ? -4.897 -1.956 16.177 1.00 95.62 175 ILE A N 1
ATOM 1483 C CA . ILE A 1 175 ? -5.885 -3.041 16.123 1.00 95.62 175 ILE A CA 1
ATOM 1484 C C . ILE A 1 175 ? -5.665 -4.090 17.212 1.00 95.62 175 ILE A C 1
ATOM 1486 O O . ILE A 1 175 ? -6.330 -5.119 17.204 1.00 95.62 175 ILE A O 1
ATOM 1490 N N . SER A 1 176 ? -4.788 -3.830 18.185 1.00 93.00 176 SER A N 1
ATOM 1491 C CA . SER A 1 176 ? -4.444 -4.783 19.244 1.00 93.00 176 SER A CA 1
ATOM 1492 C C . SER A 1 176 ? -5.657 -5.203 20.073 1.00 93.00 176 SER A C 1
ATOM 1494 O O . SER A 1 176 ? -5.710 -6.331 20.537 1.00 93.00 176 SER A O 1
ATOM 1496 N N . ASN A 1 177 ? -6.654 -4.325 20.216 1.00 91.06 177 ASN A N 1
ATOM 1497 C CA . ASN A 1 177 ? -7.901 -4.628 20.928 1.00 91.06 177 ASN A CA 1
ATOM 1498 C C . ASN A 1 177 ? -8.849 -5.543 20.135 1.00 91.06 177 ASN A C 1
ATOM 1500 O O . ASN A 1 177 ? -9.752 -6.129 20.719 1.00 91.06 177 ASN A O 1
ATOM 1504 N N . ALA A 1 178 ? -8.674 -5.626 18.814 1.00 91.06 178 ALA A N 1
ATOM 1505 C CA . ALA A 1 178 ? -9.435 -6.506 17.927 1.00 91.06 178 ALA A CA 1
ATOM 1506 C C . ALA A 1 178 ? -8.676 -7.804 17.593 1.00 91.06 178 ALA A C 1
ATOM 1508 O O . ALA A 1 178 ? -9.231 -8.685 16.945 1.00 91.06 178 ALA A O 1
ATOM 1509 N N . SER A 1 179 ? -7.412 -7.896 18.009 1.00 92.00 179 SER A N 1
ATOM 1510 C CA . SER A 1 179 ? -6.522 -9.033 17.797 1.00 92.00 179 SER A CA 1
ATOM 1511 C C . SER A 1 179 ? -6.676 -10.041 18.924 1.00 92.00 179 SER A C 1
ATOM 1513 O O . SER A 1 179 ? -6.718 -9.667 20.095 1.00 92.00 179 SER A O 1
ATOM 1515 N N . ASN A 1 180 ? -6.670 -11.327 18.578 1.00 88.12 180 ASN A N 1
ATOM 1516 C CA . ASN A 1 180 ? -6.653 -12.393 19.584 1.00 88.12 180 ASN A CA 1
ATOM 1517 C C . ASN A 1 180 ? -5.247 -12.625 20.153 1.00 88.12 180 ASN A C 1
ATOM 1519 O O . ASN A 1 180 ? -5.103 -13.224 21.218 1.00 88.12 180 ASN A O 1
ATOM 1523 N N . LEU A 1 181 ? -4.214 -12.130 19.463 1.00 90.25 181 LEU A N 1
ATOM 1524 C CA . LEU A 1 181 ? -2.841 -12.186 19.947 1.00 90.25 181 LEU A CA 1
ATOM 1525 C C . LEU A 1 181 ? -2.640 -11.303 21.175 1.00 90.25 181 LEU A C 1
ATOM 1527 O O . LEU A 1 181 ? -2.968 -10.113 21.179 1.00 90.25 181 LEU A O 1
ATOM 1531 N N . LYS A 1 182 ? -1.967 -11.855 22.178 1.00 87.31 182 LYS A N 1
ATOM 1532 C CA . LYS A 1 182 ? -1.381 -11.102 23.282 1.00 87.31 182 LYS A CA 1
ATOM 1533 C C . LYS A 1 182 ? -0.054 -10.499 22.840 1.00 87.31 182 LYS A C 1
ATOM 1535 O O . LYS A 1 182 ? 0.696 -11.070 22.051 1.00 87.31 182 LYS A O 1
ATOM 1540 N N . LYS A 1 183 ? 0.314 -9.369 23.446 1.00 83.62 183 LYS A N 1
ATOM 1541 C CA . LYS A 1 183 ? 1.597 -8.692 23.179 1.00 83.62 183 LYS A CA 1
ATOM 1542 C C . LYS A 1 183 ? 2.818 -9.606 23.385 1.00 83.62 183 LYS A C 1
ATOM 1544 O O . LYS A 1 183 ? 3.826 -9.425 22.712 1.00 83.62 183 LYS A O 1
ATOM 1549 N N . SER A 1 184 ? 2.726 -10.576 24.295 1.00 85.56 184 SER A N 1
ATOM 1550 C CA . SER A 1 184 ? 3.771 -11.573 24.556 1.00 85.56 184 SER A CA 1
ATOM 1551 C C . SER A 1 184 ? 3.938 -12.611 23.443 1.00 85.56 184 SER A C 1
ATOM 1553 O O . SER A 1 184 ? 4.987 -13.237 23.373 1.00 85.56 184 SER A O 1
ATOM 1555 N N . GLU A 1 185 ? 2.926 -12.809 22.597 1.00 86.38 185 GLU A N 1
ATOM 1556 C CA . GLU A 1 185 ? 2.929 -13.809 21.518 1.00 86.38 185 GLU A CA 1
ATOM 1557 C C . GLU A 1 185 ? 3.513 -13.241 20.219 1.00 86.38 185 GLU A C 1
ATOM 1559 O O . GLU A 1 185 ? 4.110 -13.973 19.436 1.00 86.38 185 GLU A O 1
ATOM 1564 N N . VAL A 1 186 ? 3.424 -11.919 20.025 1.00 82.75 186 VAL A N 1
ATOM 1565 C CA . VAL A 1 186 ? 3.925 -11.215 18.831 1.00 82.75 186 VAL A CA 1
ATOM 1566 C C . VAL A 1 186 ? 5.390 -11.543 18.492 1.00 82.75 186 VAL A C 1
ATOM 1568 O O . VAL A 1 186 ? 5.661 -11.793 17.320 1.00 82.75 186 VAL A O 1
ATOM 1571 N N . PRO A 1 187 ? 6.348 -11.582 19.445 1.00 82.75 187 PRO A N 1
ATOM 1572 C CA . PRO A 1 187 ? 7.744 -11.892 19.121 1.00 82.75 187 PRO A CA 1
ATOM 1573 C C . PRO A 1 187 ? 7.977 -13.316 18.598 1.00 82.75 187 PRO A C 1
ATOM 1575 O O . PRO A 1 187 ? 9.016 -13.561 17.994 1.00 82.75 187 PRO A O 1
ATOM 1578 N N . GLY A 1 188 ? 7.054 -14.250 18.860 1.00 81.44 188 GLY A N 1
ATOM 1579 C CA . GLY A 1 188 ? 7.160 -15.648 18.437 1.00 81.44 188 GLY A CA 1
ATOM 1580 C C . GLY A 1 188 ? 6.543 -15.941 17.069 1.00 81.44 188 GLY A C 1
ATOM 1581 O O . GLY A 1 188 ? 6.682 -17.059 16.580 1.00 81.44 188 GLY A O 1
ATOM 1582 N N . LEU A 1 189 ? 5.860 -14.971 16.457 1.00 86.88 189 LEU A N 1
ATOM 1583 C CA . LEU A 1 189 ? 5.243 -15.140 15.145 1.00 86.88 189 LEU A CA 1
ATOM 1584 C C . LEU A 1 189 ? 6.234 -14.860 14.022 1.00 86.88 189 LEU A C 1
ATOM 1586 O O . LEU A 1 189 ? 7.003 -13.896 14.063 1.00 86.88 189 LEU A O 1
ATOM 1590 N N . ASP A 1 190 ? 6.146 -15.658 12.964 1.00 91.06 190 ASP A N 1
ATOM 1591 C CA . ASP A 1 190 ? 6.746 -15.294 11.692 1.00 91.06 190 ASP A CA 1
ATOM 1592 C C . ASP A 1 190 ? 6.021 -14.075 11.084 1.00 91.06 190 ASP A C 1
ATOM 1594 O O . ASP A 1 190 ? 4.857 -13.776 11.385 1.00 91.06 190 ASP A O 1
ATOM 1598 N N . LEU A 1 191 ? 6.722 -13.344 10.212 1.00 92.19 191 LEU A N 1
ATOM 1599 C CA . LEU A 1 191 ? 6.199 -12.110 9.621 1.00 92.19 191 LEU A CA 1
ATOM 1600 C C . LEU A 1 191 ? 4.913 -12.339 8.821 1.00 92.19 191 LEU A C 1
ATOM 1602 O O . LEU A 1 191 ? 4.062 -11.448 8.791 1.00 92.19 191 LEU A O 1
ATOM 1606 N N . PHE A 1 192 ? 4.767 -13.496 8.170 1.00 91.44 192 PHE A N 1
ATOM 1607 C CA . PHE A 1 192 ? 3.612 -13.794 7.331 1.00 91.44 192 PHE A CA 1
ATOM 1608 C C . PHE A 1 192 ? 2.366 -14.003 8.178 1.00 91.44 192 PHE A C 1
ATOM 1610 O O . PHE A 1 192 ? 1.355 -13.335 7.942 1.00 91.44 192 PHE A O 1
ATOM 1617 N N . SER A 1 193 ? 2.458 -14.838 9.211 1.00 91.94 193 SER A N 1
ATOM 1618 C CA . SER A 1 193 ? 1.374 -15.041 10.172 1.00 91.94 193 SER A CA 1
ATOM 1619 C C . SER A 1 193 ? 0.986 -13.731 10.858 1.00 91.94 193 SER A C 1
ATOM 1621 O O . SER A 1 193 ? -0.199 -13.401 10.942 1.00 91.94 193 SER A O 1
ATOM 1623 N N . PHE A 1 194 ? 1.969 -12.918 11.266 1.00 94.94 194 PHE A N 1
ATOM 1624 C CA . PHE A 1 194 ? 1.687 -11.635 11.910 1.00 94.94 194 PHE A CA 1
ATOM 1625 C C . PHE A 1 194 ? 1.009 -10.633 10.961 1.00 94.94 194 PHE A C 1
ATOM 1627 O O . PHE A 1 194 ? 0.042 -9.964 11.331 1.00 94.94 194 PHE A O 1
ATOM 1634 N N . PHE A 1 195 ? 1.456 -10.560 9.705 1.00 95.31 195 PHE A N 1
ATOM 1635 C CA . PHE A 1 195 ? 0.820 -9.727 8.687 1.00 95.31 195 PHE A CA 1
ATOM 1636 C C . PHE A 1 195 ? -0.616 -10.176 8.384 1.00 95.31 195 PHE A C 1
ATOM 1638 O O . PHE A 1 195 ? -1.502 -9.332 8.229 1.00 95.31 195 PHE A O 1
ATOM 1645 N N . LYS A 1 196 ? -0.872 -11.490 8.339 1.00 93.62 196 LYS A N 1
ATOM 1646 C CA . LYS A 1 196 ? -2.214 -12.049 8.129 1.00 93.62 196 LYS A CA 1
ATOM 1647 C C . LYS A 1 196 ? -3.173 -11.704 9.260 1.00 93.62 196 LYS A C 1
ATOM 1649 O O . LYS A 1 196 ? -4.295 -11.291 8.965 1.00 93.62 196 LYS A O 1
ATOM 1654 N N . GLU A 1 197 ? -2.722 -11.780 10.509 1.00 95.12 197 GLU A N 1
ATOM 1655 C CA . GLU A 1 197 ? -3.524 -11.340 11.654 1.00 95.12 197 GLU A CA 1
ATOM 1656 C C . GLU A 1 197 ? -3.876 -9.852 11.542 1.00 95.12 197 GLU A C 1
ATOM 1658 O O . GLU A 1 197 ? -5.034 -9.474 11.709 1.00 95.12 197 GLU A O 1
ATOM 1663 N N . ILE A 1 198 ? -2.915 -8.993 11.178 1.00 97.00 198 ILE A N 1
ATOM 1664 C CA . ILE A 1 198 ? -3.179 -7.559 10.981 1.00 97.00 198 ILE A CA 1
ATOM 1665 C C . ILE A 1 198 ? -4.221 -7.347 9.874 1.00 97.00 198 ILE A C 1
ATOM 1667 O O . ILE A 1 198 ? -5.184 -6.609 10.082 1.00 97.00 198 ILE A O 1
ATOM 1671 N N . GLN A 1 199 ? -4.080 -8.002 8.714 1.00 96.94 199 GLN A N 1
ATOM 1672 C CA . GLN A 1 199 ? -5.068 -7.919 7.627 1.00 96.94 199 GLN A CA 1
ATOM 1673 C C . GLN A 1 199 ? -6.466 -8.350 8.092 1.00 96.94 199 GLN A C 1
ATOM 1675 O O . GLN A 1 199 ? -7.456 -7.693 7.760 1.00 96.94 199 GLN A O 1
ATOM 1680 N N . HIS A 1 200 ? -6.547 -9.439 8.857 1.00 95.81 200 HIS A N 1
ATOM 1681 C CA . HIS A 1 200 ? -7.792 -9.953 9.414 1.00 95.81 200 HIS A CA 1
ATOM 1682 C C . HIS A 1 200 ? -8.432 -8.951 10.385 1.00 95.81 200 HIS A C 1
ATOM 1684 O O . HIS A 1 200 ? -9.575 -8.539 10.180 1.00 95.81 200 HIS A O 1
ATOM 1690 N N . CYS A 1 201 ? -7.672 -8.472 11.370 1.00 96.94 201 CYS A N 1
ATOM 1691 C CA . CYS A 1 201 ? -8.144 -7.532 12.383 1.00 96.94 201 CYS A CA 1
ATOM 1692 C C . CYS A 1 201 ? -8.572 -6.190 11.788 1.00 96.94 201 CYS A C 1
ATOM 1694 O O . CYS A 1 201 ? -9.575 -5.620 12.214 1.00 96.94 201 CYS A O 1
ATOM 1696 N N . VAL A 1 202 ? -7.850 -5.675 10.787 1.00 97.38 202 VAL A N 1
ATOM 1697 C CA . VAL A 1 202 ? -8.222 -4.428 10.100 1.00 97.38 202 VAL A CA 1
ATOM 1698 C C . VAL A 1 202 ? -9.582 -4.560 9.417 1.00 97.38 202 VAL A C 1
ATOM 1700 O O . VAL A 1 202 ? -10.400 -3.647 9.523 1.00 97.38 202 VAL A O 1
ATOM 1703 N N . LYS A 1 203 ? -9.844 -5.693 8.753 1.00 94.81 203 LYS A N 1
ATOM 1704 C CA . LYS A 1 203 ? -11.144 -5.961 8.124 1.00 94.81 203 LYS A CA 1
ATOM 1705 C C . LYS A 1 203 ? -12.254 -6.126 9.158 1.00 94.81 203 LYS A C 1
ATOM 1707 O O . LYS A 1 203 ? -13.301 -5.509 9.005 1.00 94.81 203 LYS A O 1
ATOM 1712 N N . LEU A 1 204 ? -12.019 -6.925 10.202 1.00 94.50 204 LEU A N 1
ATOM 1713 C CA . LEU A 1 204 ? -13.017 -7.193 11.241 1.00 94.50 204 LEU A CA 1
ATOM 1714 C C . LEU A 1 204 ? -13.407 -5.936 12.023 1.00 94.50 204 LEU A C 1
ATOM 1716 O O . LEU A 1 204 ? -14.583 -5.708 12.279 1.00 94.50 204 LEU A O 1
ATOM 1720 N N . SER A 1 205 ? -12.424 -5.117 12.395 1.00 95.06 205 SER A N 1
ATOM 1721 C CA . SER A 1 205 ? -12.654 -3.895 13.176 1.00 95.06 205 SER A CA 1
ATOM 1722 C C . SER A 1 205 ? -13.141 -2.708 12.345 1.00 95.06 205 SER A C 1
ATOM 1724 O O . SER A 1 205 ? -13.504 -1.680 12.913 1.00 95.06 205 SER A O 1
ATOM 1726 N N . GLY A 1 206 ? -13.105 -2.803 11.011 1.00 93.25 206 GLY A N 1
ATOM 1727 C CA . GLY A 1 206 ? -13.403 -1.674 10.132 1.00 93.25 206 GLY A CA 1
ATOM 1728 C C . GLY A 1 206 ? -12.434 -0.497 10.305 1.00 93.25 206 GLY A C 1
ATOM 1729 O O . GLY A 1 206 ? -12.822 0.651 10.084 1.00 93.25 206 GLY A O 1
ATOM 1730 N N . GLN A 1 207 ? -11.181 -0.748 10.716 1.00 95.94 207 GLN A N 1
ATOM 1731 C CA . GLN A 1 207 ? -10.191 0.298 10.992 1.00 95.94 207 GLN A CA 1
ATOM 1732 C C . GLN A 1 207 ? -9.745 1.003 9.699 1.00 95.94 207 GLN A C 1
ATOM 1734 O O . GLN A 1 207 ? -8.711 0.683 9.104 1.00 95.94 207 GLN A O 1
ATOM 1739 N N . LYS A 1 208 ? -10.534 1.994 9.269 1.00 95.44 208 LYS A N 1
ATOM 1740 C CA . LYS A 1 208 ? -10.396 2.699 7.987 1.00 95.44 208 LYS A CA 1
ATOM 1741 C C . LYS A 1 208 ? -8.991 3.243 7.753 1.00 95.44 208 LYS A C 1
ATOM 1743 O O . LYS A 1 208 ? -8.449 3.097 6.664 1.00 95.44 208 LYS A O 1
ATOM 1748 N N . TYR A 1 209 ? -8.369 3.816 8.782 1.00 96.81 209 TYR A N 1
ATOM 1749 C CA . TYR A 1 209 ? -7.032 4.396 8.658 1.00 96.81 209 TYR A CA 1
ATOM 1750 C C . TYR A 1 209 ? -5.974 3.375 8.206 1.00 96.81 209 TYR A C 1
ATOM 1752 O O . TYR A 1 209 ? -5.117 3.719 7.390 1.00 96.81 209 TYR A O 1
ATOM 1760 N N . LEU A 1 210 ? -6.038 2.135 8.712 1.00 97.75 210 LEU A N 1
ATOM 1761 C CA . LEU A 1 210 ? -5.152 1.053 8.278 1.00 97.75 210 LEU A CA 1
ATOM 1762 C C . LEU A 1 210 ? -5.623 0.413 6.977 1.00 97.75 210 LEU A C 1
ATOM 1764 O O . LEU A 1 210 ? -4.795 0.053 6.144 1.00 97.75 210 LEU A O 1
ATOM 1768 N N . TYR A 1 211 ? -6.938 0.298 6.785 1.00 97.44 211 TYR A N 1
ATOM 1769 C CA . TYR A 1 211 ? -7.511 -0.236 5.554 1.00 97.44 211 TYR A CA 1
ATOM 1770 C C . TYR A 1 211 ? -7.149 0.607 4.325 1.00 97.44 211 TYR A C 1
ATOM 1772 O O . TYR A 1 211 ? -7.050 0.074 3.225 1.00 97.44 211 TYR A O 1
ATOM 1780 N N . GLU A 1 212 ? -6.863 1.894 4.518 1.00 97.19 212 GLU A N 1
ATOM 1781 C CA . GLU A 1 212 ? -6.386 2.820 3.488 1.00 97.19 212 GLU A CA 1
ATOM 1782 C C . GLU A 1 212 ? -4.850 2.861 3.347 1.00 97.19 212 GLU A C 1
ATOM 1784 O O . GLU A 1 212 ? -4.316 3.723 2.653 1.00 97.19 212 GLU A O 1
ATOM 1789 N N . GLN A 1 213 ? -4.108 1.957 3.993 1.00 98.19 213 GLN A N 1
ATOM 1790 C CA . GLN A 1 213 ? -2.652 1.867 3.834 1.00 98.19 213 GLN A CA 1
ATOM 1791 C C . GLN A 1 213 ? -2.299 0.962 2.661 1.00 98.19 213 GLN A C 1
ATOM 1793 O O . GLN A 1 213 ? -2.777 -0.173 2.565 1.00 98.19 213 GLN A O 1
ATOM 1798 N N . ILE A 1 214 ? -1.395 1.416 1.795 1.00 97.75 214 ILE A N 1
ATOM 1799 C CA . ILE A 1 214 ? -0.860 0.577 0.715 1.00 97.75 214 ILE A CA 1
ATOM 1800 C C . ILE A 1 214 ? -0.075 -0.605 1.291 1.00 97.75 214 ILE A C 1
ATOM 1802 O O . ILE A 1 214 ? -0.223 -1.727 0.812 1.00 97.75 214 ILE A O 1
ATOM 1806 N N . ALA A 1 215 ? 0.653 -0.379 2.388 1.00 97.62 215 ALA A N 1
ATOM 1807 C CA . ALA A 1 215 ? 1.403 -1.404 3.110 1.00 97.62 215 ALA A CA 1
ATOM 1808 C C . ALA A 1 215 ? 0.562 -2.635 3.494 1.00 97.62 215 ALA A C 1
ATOM 1810 O O . ALA A 1 215 ? 1.112 -3.726 3.613 1.00 97.62 215 ALA A O 1
ATOM 1811 N N . LEU A 1 216 ? -0.762 -2.481 3.653 1.00 97.56 216 LEU A N 1
ATOM 1812 C CA . LEU A 1 216 ? -1.663 -3.570 4.033 1.00 97.56 216 LEU A CA 1
ATOM 1813 C C . LEU A 1 216 ? -1.773 -4.672 2.969 1.00 97.56 216 LEU A C 1
ATOM 1815 O O . LEU A 1 216 ? -2.135 -5.789 3.314 1.00 97.56 216 LEU A O 1
ATOM 1819 N N . SER A 1 217 ? -1.458 -4.398 1.702 1.00 95.56 217 SER A N 1
ATOM 1820 C CA . SER A 1 217 ? -1.292 -5.426 0.662 1.00 95.56 217 SER A CA 1
ATOM 1821 C C . SER A 1 217 ? 0.154 -5.503 0.188 1.00 95.56 217 SER A C 1
ATOM 1823 O O . SER A 1 217 ? 0.715 -6.591 0.096 1.00 95.56 217 SER A O 1
ATOM 1825 N N . GLU A 1 218 ? 0.788 -4.361 -0.057 1.00 94.62 218 GLU A N 1
ATOM 18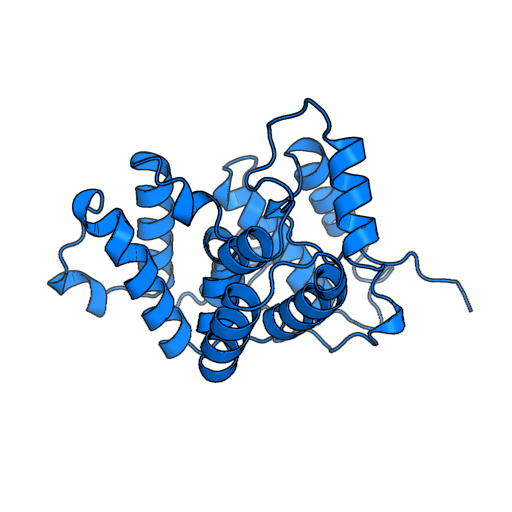26 C CA . GLU A 1 218 ? 2.109 -4.279 -0.683 1.00 94.62 218 GLU A CA 1
ATOM 1827 C C . GLU A 1 218 ? 3.201 -5.013 0.106 1.00 94.62 218 GLU A C 1
ATOM 1829 O O . GLU A 1 218 ? 3.970 -5.765 -0.486 1.00 94.62 218 GLU A O 1
ATOM 1834 N N . LEU A 1 219 ? 3.227 -4.909 1.443 1.00 94.50 219 LEU A N 1
ATOM 1835 C CA . LEU A 1 219 ? 4.255 -5.599 2.233 1.00 94.50 219 LEU A CA 1
ATOM 1836 C C . LEU A 1 219 ? 4.180 -7.128 2.122 1.00 94.50 219 LEU A C 1
ATOM 1838 O O . LEU A 1 219 ? 5.198 -7.797 2.290 1.00 94.50 219 LEU A O 1
ATOM 1842 N N . GLY A 1 220 ? 3.013 -7.681 1.775 1.00 90.81 220 GLY A N 1
ATOM 1843 C CA . GLY A 1 220 ? 2.836 -9.117 1.557 1.00 90.81 220 GLY A CA 1
ATOM 1844 C C . GLY A 1 220 ? 3.740 -9.687 0.462 1.00 90.81 220 GLY A C 1
ATOM 1845 O O . GLY A 1 220 ? 4.086 -10.862 0.519 1.00 90.81 220 GLY A O 1
ATOM 1846 N N . ILE A 1 221 ? 4.186 -8.854 -0.483 1.00 89.75 221 ILE A N 1
ATOM 1847 C CA . ILE A 1 221 ? 5.110 -9.245 -1.558 1.00 89.75 221 ILE A CA 1
ATOM 1848 C C . ILE A 1 221 ? 6.464 -9.688 -0.984 1.00 89.75 221 ILE A C 1
ATOM 1850 O O . ILE A 1 221 ? 7.084 -10.613 -1.498 1.00 89.75 221 ILE A O 1
ATOM 1854 N N . TRP A 1 222 ? 6.905 -9.061 0.109 1.00 88.50 222 TRP A N 1
ATOM 1855 C CA . TRP A 1 222 ? 8.237 -9.265 0.694 1.00 88.50 222 TRP A CA 1
ATOM 1856 C C . TRP A 1 222 ? 8.254 -10.243 1.868 1.00 88.50 222 TRP A C 1
ATOM 1858 O O . TRP A 1 222 ? 9.324 -10.621 2.339 1.00 88.50 222 TRP A O 1
ATOM 1868 N N . ILE A 1 223 ? 7.075 -10.608 2.373 1.00 86.12 223 ILE A N 1
ATOM 1869 C CA . ILE A 1 223 ? 6.897 -11.393 3.599 1.00 86.12 223 ILE A CA 1
ATOM 1870 C C . ILE A 1 223 ? 6.622 -12.879 3.301 1.00 86.12 223 ILE A C 1
ATOM 1872 O O . ILE A 1 223 ? 6.798 -13.714 4.181 1.00 86.12 223 ILE A O 1
ATOM 1876 N N . ASN A 1 224 ? 6.258 -13.235 2.063 1.00 67.25 224 ASN A N 1
ATOM 1877 C CA . ASN A 1 224 ? 5.907 -14.604 1.641 1.00 67.25 224 ASN A CA 1
ATOM 1878 C C . ASN A 1 224 ? 7.078 -15.616 1.614 1.00 67.25 224 ASN A C 1
ATOM 1880 O O . ASN A 1 224 ? 6.979 -16.668 0.980 1.00 67.25 224 ASN A O 1
ATOM 1884 N N . GLU A 1 225 ? 8.182 -15.347 2.308 1.00 54.00 225 GLU A N 1
ATOM 1885 C CA . GLU A 1 225 ? 9.206 -16.356 2.572 1.00 54.00 225 GLU A CA 1
ATOM 1886 C C . GLU A 1 225 ? 8.672 -17.290 3.674 1.00 54.00 225 GLU A C 1
ATOM 1888 O O . GLU A 1 225 ? 8.857 -17.027 4.862 1.00 54.00 225 GLU A O 1
ATOM 1893 N N . LYS A 1 226 ? 7.981 -18.378 3.292 1.00 41.47 226 LYS A N 1
ATOM 1894 C CA . LYS A 1 226 ? 7.888 -19.554 4.172 1.00 41.47 226 LYS A CA 1
ATOM 1895 C C . LYS A 1 226 ? 9.329 -19.999 4.433 1.00 41.47 226 LYS A C 1
ATOM 1897 O O . LYS A 1 226 ? 10.002 -20.409 3.489 1.00 41.47 226 LYS A O 1
ATOM 1902 N N . ILE A 1 227 ? 9.801 -19.813 5.665 1.00 31.81 227 ILE A N 1
ATOM 1903 C CA . ILE A 1 227 ? 11.044 -20.427 6.151 1.00 31.81 227 ILE A CA 1
ATOM 1904 C C . ILE A 1 227 ? 10.806 -21.931 6.256 1.00 31.81 227 ILE A C 1
ATOM 1906 O O . ILE A 1 227 ? 9.718 -22.304 6.753 1.00 31.81 227 ILE A O 1
#

Sequence (227 aa):
MNYAEKEFIISPAYLNNDDLLSEYRKLKNKSYSELNQNFPGRYRYRLANFASEIKLRNLIEIDEDEFKNTDEPEKYPTEYYENAYKQFDLLKIRYKGKSDARISVPETLQELWRQHKYSIMARNISLYKKTGHFVAEHNDLKYFSDIYAFLAVEMQKKPSKNAVLNVLQHMWGYISNASNLKKSEVPGLDLFSFFKEIQHCVKLSGQKYLYEQIALSELGIWINEKI

Foldseek 3Di:
DDPPQQDDLDQLLQPFPVVLVVVLVVLVPDPLPPPPPPWSLVSLLNNLSSLLNCVLVVPDDDDLVSNPPRAQTDDDDLVSHDQNVVSLVVSCVVCVVNDRRLAHRDPWLVLVLLQQLLLLQLQDVPVSVVSVVVCVVDTDCVCVRVVVSVSSNRSSHQGDQVSLLVSLVVLCVVQVVQAPDDPVCSVVDQSLVSLVSSSVSCVVVVVSSSSSHSCNRSVNSNRPPPD

pLDDT: mean 85.4, std 14.6, range [28.86, 98.44]

Secondary structure (DSSP, 8-state):
---PPPB--S-GGGS-HHHHHHHHHHHHHS-HHHH-SS-HHHHHHHHHHHHHHHHHHT-S---SGGG---PPPPPPPGGGBPPHHHHHHHHHHHTTT----SSPPPSSHHHHHHHHHHHHHTT-HHHHHHHHHHHHH---GGGHHHHHHHHHHHTTSPPPHHHHHHHHHHHHTTTTTT-S--TTTGGGS-HHHHHHHHHHHHHHHT-HHHHT-THHHHTHHHH----